Protein 2O5H (pdb70)

Structure (mmCIF, N/CA/C/O backbone):
data_2O5H
#
_entry.id   2O5H
#
_cell.length_a   47.822
_cell.length_b   67.153
_cell.length_c   93.777
_cell.angle_alpha   90.00
_cell.angle_beta   90.00
_cell.angle_gamma   90.00
#
_symmetry.space_group_name_H-M   'P 21 21 21'
#
loop_
_entity.id
_entity.type
_entity.pdbx_description
1 polymer 'Hypothetical protein'
2 water water
#
loop_
_atom_site.group_PDB
_atom_site.id
_atom_site.type_symbol
_atom_site.label_atom_id
_atom_site.label_alt_id
_atom_site.label_comp_id
_atom_site.label_asym_id
_atom_site.label_entity_id
_atom_site.label_seq_id
_atom_site.pdbx_PDB_ins_code
_atom_site.Cartn_x
_atom_site.Cartn_y
_atom_site.Cartn_z
_atom_site.occupancy
_atom_site.B_iso_or_equiv
_atom_site.auth_seq_id
_atom_site.auth_comp_id
_atom_site.auth_asym_id
_atom_site.auth_atom_id
_atom_site.pdbx_PDB_model_num
ATOM 1 N N . SER A 1 1 ? 36.238 21.383 25.557 1.00 61.95 -2 SER A N 1
ATOM 2 C CA . SER A 1 1 ? 36.779 20.007 25.852 1.00 61.90 -2 SER A CA 1
ATOM 3 C C . SER A 1 1 ? 36.225 19.436 27.175 1.00 61.19 -2 SER A C 1
ATOM 4 O O . SER A 1 1 ? 36.937 18.733 27.914 1.00 61.48 -2 SER A O 1
ATOM 7 N N . ASN A 1 2 ? 34.964 19.765 27.477 1.00 59.60 -1 ASN A N 1
ATOM 8 C CA . ASN A 1 2 ? 34.273 19.067 28.542 1.00 57.82 -1 ASN A CA 1
ATOM 9 C C . ASN A 1 2 ? 33.879 17.691 27.987 1.00 55.73 -1 ASN A C 1
ATOM 10 O O . ASN A 1 2 ? 32.964 17.578 27.155 1.00 54.86 -1 ASN A O 1
ATOM 15 N N . ALA A 1 3 ? 34.626 16.667 28.412 1.00 53.34 0 ALA A N 1
ATOM 16 C CA . ALA A 1 3 ? 34.353 15.285 28.039 1.00 50.95 0 ALA A CA 1
ATOM 17 C C . ALA A 1 3 ? 32.972 14.889 28.557 1.00 49.69 0 ALA A C 1
ATOM 18 O O . ALA A 1 3 ? 32.254 14.123 27.920 1.00 48.79 0 ALA A O 1
ATOM 28 N N . ARG A 1 5 ? 30.324 16.892 28.842 1.00 45.04 2 ARG A N 1
ATOM 29 C CA . ARG A 1 5 ? 29.281 17.489 28.004 1.00 44.34 2 ARG A CA 1
ATOM 30 C C . ARG A 1 5 ? 29.124 16.624 26.768 1.00 43.07 2 ARG A C 1
ATOM 31 O O . ARG A 1 5 ? 27.993 16.351 26.318 1.00 42.25 2 ARG A O 1
ATOM 39 N N . LYS A 1 6 ? 30.269 16.178 26.252 1.00 41.34 3 LYS A N 1
ATOM 40 C CA . LYS A 1 6 ? 30.320 15.331 25.077 1.00 41.72 3 LYS A CA 1
ATOM 41 C C . LYS A 1 6 ? 29.603 13.988 25.330 1.00 39.68 3 LYS A C 1
ATOM 42 O O . LYS A 1 6 ? 28.806 13.562 24.518 1.00 40.11 3 LYS A O 1
ATOM 48 N N . LEU A 1 7 ? 29.867 13.368 26.474 1.00 38.66 4 LEU A N 1
ATOM 49 C CA . LEU A 1 7 ? 29.168 12.150 26.915 1.00 36.39 4 LEU A CA 1
ATOM 50 C C . LEU A 1 7 ? 27.660 12.367 26.884 1.00 36.41 4 LEU A C 1
ATOM 51 O O . LEU A 1 7 ? 26.928 11.597 26.284 1.00 34.90 4 LEU A O 1
ATOM 56 N N . ASN A 1 8 ? 27.209 13.454 27.501 1.00 37.08 5 ASN A N 1
ATOM 57 C CA . ASN A 1 8 ? 25.778 13.693 27.646 1.00 38.83 5 ASN A CA 1
ATOM 58 C C . ASN A 1 8 ? 25.037 14.017 26.359 1.00 38.45 5 ASN A C 1
ATOM 59 O O . ASN A 1 8 ? 23.826 13.835 26.293 1.00 39.30 5 ASN A O 1
ATOM 64 N N . ASN A 1 9 ? 25.771 14.479 25.354 1.00 37.87 6 ASN A N 1
ATOM 65 C CA . ASN A 1 9 ? 25.204 14.949 24.086 1.00 39.12 6 ASN A CA 1
ATOM 66 C C . ASN A 1 9 ? 25.499 14.029 22.885 1.00 38.81 6 ASN A C 1
ATOM 67 O O . ASN A 1 9 ? 25.140 14.333 21.752 1.00 38.36 6 ASN A O 1
ATOM 72 N N . HIS A 1 10 ? 26.152 12.911 23.160 1.00 37.38 7 HIS A N 1
ATOM 73 C CA . HIS A 1 10 ? 26.496 11.881 22.165 1.00 37.08 7 HIS A CA 1
ATOM 74 C C . HIS A 1 10 ? 25.306 11.485 21.275 1.00 37.25 7 HIS A C 1
ATOM 75 O O . HIS A 1 10 ? 25.451 11.355 20.051 1.00 36.87 7 HIS A O 1
ATOM 82 N N . ASP A 1 11 ? 24.147 11.281 21.901 1.00 36.71 8 ASP A N 1
ATOM 83 C CA . ASP A 1 11 ? 22.946 10.831 21.209 1.00 37.82 8 ASP A CA 1
ATOM 84 C C . ASP A 1 11 ? 22.410 11.900 20.244 1.00 37.35 8 ASP A C 1
ATOM 85 O O . ASP A 1 11 ? 22.047 11.598 19.113 1.00 37.19 8 ASP A O 1
ATOM 90 N N . VAL A 1 12 ? 22.383 13.149 20.685 1.00 36.58 9 VAL A N 1
ATOM 91 C CA . VAL A 1 12 ? 21.912 14.258 19.832 1.00 37.60 9 VAL A CA 1
ATOM 92 C C . VAL A 1 12 ? 22.866 14.417 18.664 1.00 37.95 9 VAL A C 1
ATOM 93 O O . VAL A 1 12 ? 22.453 14.625 17.518 1.00 38.40 9 VAL A O 1
ATOM 97 N N . HIS A 1 13 ? 24.153 14.293 18.969 1.00 38.88 10 HIS A N 1
ATOM 98 C CA . HIS A 1 13 ? 25.210 14.384 18.003 1.00 40.56 10 HIS A CA 1
ATOM 99 C C . HIS A 1 13 ? 25.014 13.348 16.901 1.00 40.40 10 HIS A C 1
ATOM 100 O O . HIS A 1 13 ? 25.123 13.663 15.725 1.00 40.75 10 HIS A O 1
ATOM 107 N N . LYS A 1 14 ? 24.734 12.102 17.289 1.00 40.26 11 LYS A N 1
ATOM 108 C CA . LYS A 1 14 ? 24.431 11.033 16.336 1.00 39.30 11 LYS A CA 1
ATOM 109 C C . LYS A 1 14 ? 23.171 11.273 15.509 1.00 39.95 11 LYS A C 1
ATOM 110 O O . LYS A 1 14 ? 23.166 11.049 14.285 1.00 40.37 11 LYS A O 1
ATOM 116 N N . ARG A 1 15 ? 22.098 11.724 16.156 1.00 38.75 12 ARG A N 1
ATOM 117 C CA . ARG A 1 15 ? 20.855 11.997 15.447 1.00 38.78 12 ARG A CA 1
ATOM 118 C C . ARG A 1 15 ? 21.003 13.163 14.471 1.00 37.25 12 ARG A C 1
ATOM 119 O O . ARG A 1 15 ? 20.416 13.126 13.408 1.00 36.84 12 ARG A O 1
ATOM 127 N N . TYR A 1 16 ? 21.800 14.171 14.816 1.00 36.99 13 TYR A N 1
ATOM 128 C CA . TYR A 1 16 ? 21.959 15.337 13.923 1.00 37.24 13 TYR A CA 1
ATOM 129 C C . TYR A 1 16 ? 22.725 14.977 12.637 1.00 38.89 13 TYR A C 1
ATOM 130 O O . TYR A 1 16 ? 22.487 15.542 11.555 1.00 38.71 13 TYR A O 1
ATOM 139 N N . GLN A 1 17 ? 23.589 13.964 12.733 1.00 40.56 14 GLN A N 1
ATOM 140 C CA . GLN A 1 17 ? 24.403 13.503 11.607 1.00 41.35 14 GLN A CA 1
ATOM 141 C C . GLN A 1 17 ? 23.644 13.260 10.315 1.00 41.01 14 GLN A C 1
ATOM 142 O O . GLN A 1 17 ? 24.172 13.518 9.238 1.00 41.86 14 GLN A O 1
ATOM 148 N N A ASP A 1 18 ? 22.401 12.789 10.410 0.50 40.83 15 ASP A N 1
ATOM 149 N N B ASP A 1 18 ? 22.438 12.714 10.462 0.50 40.96 15 ASP A N 1
ATOM 150 C CA A ASP A 1 18 ? 21.592 12.454 9.227 0.50 40.17 15 ASP A CA 1
ATOM 151 C CA B ASP A 1 18 ? 21.454 12.483 9.406 0.50 40.44 15 ASP A CA 1
ATOM 152 C C A ASP A 1 18 ? 20.982 13.664 8.473 0.50 39.56 15 ASP A C 1
ATOM 153 C C B ASP A 1 18 ? 21.286 13.677 8.444 0.50 39.87 15 ASP A C 1
ATOM 154 O O A ASP A 1 18 ? 20.339 13.490 7.426 0.50 38.88 15 ASP A O 1
ATOM 155 O O B ASP A 1 18 ? 21.300 13.505 7.222 0.50 40.07 15 ASP A O 1
ATOM 164 N N . ARG A 1 19 ? 21.139 14.872 9.005 1.00 38.99 16 ARG A N 1
ATOM 165 C CA . ARG A 1 19 ? 20.751 16.093 8.244 1.00 38.08 16 ARG A CA 1
ATOM 166 C C . ARG A 1 19 ? 21.920 17.053 8.046 1.00 38.07 16 ARG A C 1
ATOM 167 O O . ARG A 1 19 ? 21.748 18.134 7.466 1.00 38.05 16 ARG A O 1
ATOM 175 N N . LEU A 1 20 ? 23.107 16.684 8.536 1.00 37.35 17 LEU A N 1
ATOM 176 C CA . LEU A 1 20 ? 24.262 17.588 8.504 1.00 36.98 17 LEU A CA 1
ATOM 177 C C . LEU A 1 20 ? 24.578 18.090 7.085 1.00 36.41 17 LEU A C 1
ATOM 178 O O . LEU A 1 20 ? 24.778 19.283 6.884 1.00 34.84 17 LEU A O 1
ATOM 183 N N . GLU A 1 21 ? 24.613 17.177 6.115 1.00 35.89 18 GLU A N 1
ATOM 184 C CA . GLU A 1 21 ? 25.065 17.512 4.753 1.00 35.92 18 GLU A CA 1
ATOM 185 C C . GLU A 1 21 ? 24.104 18.460 4.078 1.00 36.11 18 GLU A C 1
ATO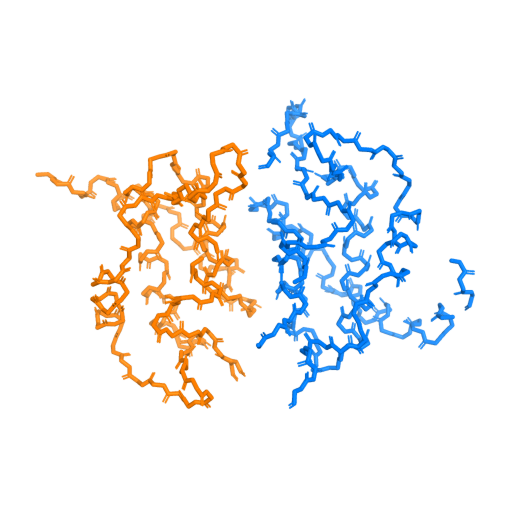M 186 O O . GLU A 1 21 ? 24.510 19.429 3.432 1.00 34.91 18 GLU A O 1
ATOM 192 N N . GLU A 1 22 ? 22.821 18.171 4.251 1.00 36.39 19 GLU A N 1
ATOM 193 C CA . GLU A 1 22 ? 21.764 19.014 3.735 1.00 37.06 19 GLU A CA 1
ATOM 194 C C . GLU A 1 22 ? 21.880 20.429 4.329 1.00 35.91 19 GLU A C 1
ATOM 195 O O . GLU A 1 22 ? 21.718 21.447 3.615 1.00 36.06 19 GLU A O 1
ATOM 201 N N . ASP A 1 23 ? 22.127 20.517 5.637 1.00 34.07 20 ASP A N 1
ATOM 202 C CA . ASP A 1 23 ? 22.244 21.814 6.290 1.00 34.02 20 ASP A CA 1
ATOM 203 C C . ASP A 1 23 ? 23.516 22.547 5.839 1.00 33.03 20 ASP A C 1
ATOM 204 O O . ASP A 1 23 ? 23.505 23.745 5.650 1.00 32.58 20 ASP A O 1
ATOM 209 N N . VAL A 1 24 ? 24.617 21.805 5.694 1.00 32.87 21 VAL A N 1
ATOM 210 C CA . VAL A 1 24 ? 25.843 22.320 5.091 1.00 32.32 21 VAL A CA 1
ATOM 211 C C . VAL A 1 24 ? 25.599 22.866 3.665 1.00 32.89 21 VAL A C 1
ATOM 212 O O . VAL A 1 24 ? 25.930 24.021 3.374 1.00 31.84 21 VAL A O 1
ATOM 216 N N A GLU A 1 25 ? 24.995 22.033 2.815 0.50 31.92 22 GLU A N 1
ATOM 217 N N B GLU A 1 25 ? 24.996 22.080 2.781 0.50 32.23 22 GLU A N 1
ATOM 218 C CA A GLU A 1 25 ? 24.629 22.421 1.455 0.50 31.94 22 GLU A CA 1
ATOM 219 C CA B GLU A 1 25 ? 24.814 22.613 1.435 0.50 32.58 22 GLU A CA 1
ATOM 220 C C A GLU A 1 25 ? 23.858 23.754 1.451 0.50 32.45 22 GLU A C 1
ATOM 221 C C B GLU A 1 25 ? 23.807 23.794 1.373 0.50 32.83 22 GLU A C 1
ATOM 222 O O A GLU A 1 25 ? 24.260 24.721 0.787 0.50 32.04 22 GLU A O 1
ATOM 223 O O B GLU A 1 25 ? 23.996 24.712 0.567 0.50 32.73 22 GLU A O 1
ATOM 234 N N . PHE A 1 26 ? 22.802 23.817 2.263 1.00 32.69 23 PHE A N 1
ATOM 235 C CA . PHE A 1 26 ? 21.908 24.983 2.337 1.00 32.67 23 PHE A CA 1
ATOM 236 C C . PHE A 1 26 ? 22.670 26.262 2.742 1.00 33.19 23 PHE A C 1
ATOM 237 O O . PHE A 1 26 ? 22.599 27.250 2.048 1.00 33.15 23 PHE A O 1
ATOM 245 N N . THR A 1 27 ? 23.435 26.206 3.831 1.00 33.03 24 THR A N 1
ATOM 246 C CA . THR A 1 27 ? 24.125 27.403 4.364 1.00 33.45 24 THR A CA 1
ATOM 247 C C . THR A 1 27 ? 25.300 27.862 3.443 1.00 33.20 24 THR A C 1
ATOM 248 O O . THR A 1 27 ? 25.548 29.063 3.294 1.00 33.25 24 THR A O 1
ATOM 252 N N . ILE A 1 28 ? 26.000 26.914 2.816 1.00 32.60 25 ILE A N 1
ATOM 253 C CA . ILE A 1 28 ? 27.038 27.251 1.808 1.00 32.73 25 ILE A CA 1
ATOM 254 C C . ILE A 1 28 ? 26.384 27.962 0.621 1.00 32.77 25 ILE A C 1
ATOM 255 O O . ILE A 1 28 ? 26.866 29.008 0.131 1.00 32.55 25 ILE A O 1
ATOM 260 N N . ASN A 1 29 ? 25.264 27.419 0.158 1.00 32.91 26 ASN A N 1
ATOM 261 C CA . ASN A 1 29 ? 24.614 28.001 -1.020 1.00 32.63 26 ASN A CA 1
ATOM 262 C C . ASN A 1 29 ? 24.252 29.473 -0.883 1.00 32.86 26 ASN A C 1
ATOM 263 O O . ASN A 1 29 ? 24.423 30.233 -1.816 1.00 32.43 26 ASN A O 1
ATOM 268 N N . TYR A 1 30 ? 23.772 29.871 0.284 1.00 32.85 27 TYR A N 1
ATOM 269 C CA . TYR A 1 30 ? 23.274 31.228 0.469 1.00 33.10 27 TYR A CA 1
ATOM 270 C C . TYR A 1 30 ? 24.181 32.115 1.299 1.00 33.19 27 TYR A C 1
ATOM 271 O O . TYR A 1 30 ? 23.851 33.277 1.551 1.00 31.62 27 TYR A O 1
ATOM 280 N N . GLU A 1 31 ? 25.301 31.547 1.759 1.00 32.90 28 GLU A N 1
ATOM 281 C CA . GLU A 1 31 ? 26.314 32.272 2.548 1.00 32.87 28 GLU A CA 1
ATOM 282 C C . GLU A 1 31 ? 25.646 33.034 3.691 1.00 32.72 28 GLU A C 1
ATOM 283 O O . GLU A 1 31 ? 25.792 34.248 3.847 1.00 32.83 28 GLU A O 1
ATOM 289 N N . LEU A 1 32 ? 24.938 32.255 4.506 1.00 32.84 29 LEU A N 1
ATOM 290 C CA . LEU A 1 32 ? 24.077 32.750 5.585 1.00 34.25 29 LEU A CA 1
ATOM 291 C C . LEU A 1 32 ? 24.885 33.182 6.827 1.00 34.59 29 LEU A C 1
ATOM 292 O O . LEU A 1 32 ? 25.857 32.522 7.174 1.00 34.77 29 LEU A O 1
ATOM 297 N N . PRO A 1 33 ? 24.488 34.311 7.481 1.00 34.44 30 PRO A N 1
ATOM 298 C CA . PRO A 1 33 ? 25.091 34.769 8.769 1.00 34.14 30 PRO A CA 1
ATOM 299 C C . PRO A 1 33 ? 24.820 33.761 9.867 1.00 33.83 30 PRO A C 1
ATOM 300 O O . PRO A 1 33 ? 23.972 32.892 9.689 1.00 34.14 30 PRO A O 1
ATOM 304 N N . LEU A 1 34 ? 25.578 33.814 10.969 1.00 33.39 31 LEU A N 1
ATOM 305 C CA . LEU A 1 34 ? 25.390 32.823 12.025 1.00 31.87 31 LEU A CA 1
ATOM 306 C C . LEU A 1 34 ? 23.995 32.795 12.556 1.00 32.11 31 LEU A C 1
ATOM 307 O O . LEU A 1 34 ? 23.514 31.729 12.915 1.00 32.37 31 LEU A O 1
ATOM 312 N N A SER A 1 35 ? 23.332 33.952 12.612 0.50 31.98 32 SER A N 1
ATOM 313 N N B SER A 1 35 ? 23.326 33.947 12.631 0.50 31.99 32 SER A N 1
ATOM 314 C CA A SER A 1 35 ? 21.939 33.995 13.083 0.50 32.02 32 SER A CA 1
ATOM 315 C CA B SER A 1 35 ? 21.942 33.916 13.119 0.50 31.98 32 SER A CA 1
ATOM 316 C C A SER A 1 35 ? 21.001 33.123 12.245 0.50 32.30 32 SER A C 1
ATOM 317 C C B SER A 1 35 ? 21.073 32.984 12.279 0.50 32.44 32 SER A C 1
ATOM 318 O O A SER A 1 35 ? 19.967 32.650 12.741 0.50 32.78 32 SER A O 1
ATOM 319 O O B SER A 1 35 ? 20.171 32.314 12.810 0.50 33.18 32 SER A O 1
ATOM 324 N N . CYS A 1 36 ? 21.362 32.921 10.985 1.00 32.42 33 CYS A N 1
ATOM 325 C CA . CYS A 1 36 ? 20.573 32.057 10.083 1.00 32.68 33 CYS A CA 1
ATOM 326 C C . CYS A 1 36 ? 21.029 30.607 10.136 1.00 32.04 33 CYS A C 1
ATOM 327 O O . CYS A 1 36 ? 20.266 29.715 9.749 1.00 32.58 33 CYS A O 1
ATOM 330 N N . LEU A 1 37 ? 22.241 30.355 10.614 1.00 32.57 34 LEU A N 1
ATOM 331 C CA . LEU A 1 37 ? 22.617 28.987 10.922 1.00 33.24 34 LEU A CA 1
ATOM 332 C C . LEU A 1 37 ? 21.756 28.447 12.047 1.00 32.60 34 LEU A C 1
ATOM 333 O O . LEU A 1 37 ? 21.450 27.249 12.059 1.00 32.96 34 LEU A O 1
ATOM 338 N N . TRP A 1 38 ? 21.499 29.293 13.048 1.00 31.54 35 TRP A N 1
ATOM 339 C CA . TRP A 1 38 ? 20.580 28.956 14.142 1.00 31.99 35 TRP A CA 1
ATOM 340 C C . TRP A 1 38 ? 19.182 28.663 13.583 1.00 32.05 35 TRP A C 1
ATOM 341 O O . TRP A 1 38 ? 18.582 27.636 13.895 1.00 30.89 35 TRP A O 1
ATOM 352 N N . SER A 1 39 ? 18.660 29.555 12.730 1.00 32.50 36 SER A N 1
ATOM 353 C CA . SER A 1 39 ? 17.356 29.323 12.092 1.00 32.96 36 SER A CA 1
ATOM 354 C C . SER A 1 39 ? 17.306 27.990 11.286 1.00 33.35 36 SER A C 1
ATOM 355 O O . SER A 1 39 ? 16.295 27.289 11.297 1.00 33.03 36 SER A O 1
ATOM 358 N N . THR A 1 40 ? 18.407 27.653 10.621 1.00 32.72 37 THR A N 1
ATOM 359 C CA . THR A 1 40 ? 18.542 26.409 9.861 1.00 33.73 37 THR A CA 1
ATOM 360 C C . THR A 1 40 ? 18.334 25.146 10.713 1.00 33.23 37 THR A C 1
ATOM 361 O O . THR A 1 40 ? 17.736 24.147 10.247 1.00 33.59 37 THR A O 1
ATOM 365 N N . ILE A 1 41 ? 18.801 25.191 11.970 1.00 32.68 38 ILE A N 1
ATOM 366 C CA . ILE A 1 41 ? 18.692 24.010 12.848 1.00 32.39 38 ILE A CA 1
ATOM 367 C C . ILE A 1 41 ? 17.415 24.047 13.717 1.00 33.16 38 ILE A C 1
ATOM 368 O O . ILE A 1 41 ? 17.083 23.068 14.392 1.00 33.21 38 ILE A O 1
ATOM 373 N N . LYS A 1 42 ? 16.680 25.151 13.660 1.00 33.25 39 LYS A N 1
ATOM 374 C CA . LYS A 1 42 ? 15.516 25.310 14.552 1.00 37.04 39 LYS A CA 1
ATOM 375 C C . LYS A 1 42 ? 14.510 24.159 14.493 1.00 36.68 39 LYS A C 1
ATOM 376 O O . LYS A 1 42 ? 13.950 23.759 15.502 1.00 36.44 39 LYS A O 1
ATOM 382 N N . ASP A 1 43 ? 14.283 23.646 13.287 1.00 36.84 40 ASP A N 1
ATOM 383 C CA . ASP A 1 43 ? 13.270 22.617 13.082 1.00 36.78 40 ASP A CA 1
ATOM 384 C C . ASP A 1 43 ? 13.729 21.263 13.596 1.00 37.44 40 ASP A C 1
ATOM 385 O O . ASP A 1 43 ? 12.915 20.343 13.669 1.00 37.66 40 ASP A O 1
ATOM 390 N N . PHE A 1 44 ? 15.012 21.140 13.971 1.00 36.26 41 PHE A N 1
ATOM 391 C CA . PHE A 1 44 ? 15.571 19.851 14.424 1.00 36.07 41 PHE A CA 1
ATOM 392 C C . PHE A 1 44 ? 14.997 19.419 15.770 1.00 36.23 41 PHE A C 1
ATOM 393 O O . PHE A 1 44 ? 14.790 18.236 15.985 1.00 35.10 41 PHE A O 1
ATOM 401 N N . SER A 1 45 ? 14.709 20.388 16.646 1.00 35.14 42 SER A N 1
ATOM 402 C CA . SER A 1 45 ? 14.236 20.071 17.981 1.00 35.59 42 SER A CA 1
ATOM 403 C C . SER A 1 45 ? 13.515 21.230 18.597 1.00 35.55 42 SER A C 1
ATOM 404 O O . SER A 1 45 ? 13.792 22.401 18.255 1.00 35.56 42 SER A O 1
ATOM 407 N N . SER A 1 46 ? 12.581 20.948 19.507 1.00 36.36 43 SER A N 1
ATOM 408 C CA . SER A 1 46 ? 11.933 22.046 20.270 1.00 38.15 43 SER A CA 1
ATOM 409 C C . SER A 1 46 ? 12.781 22.390 21.509 1.00 37.66 43 SER A C 1
ATOM 410 O O . SER A 1 46 ? 12.595 23.449 22.132 1.00 37.36 43 SER A O 1
ATOM 413 N N . ASP A 1 47 ? 13.760 21.536 21.795 1.00 35.66 44 ASP A N 1
ATOM 414 C CA . ASP A 1 47 ? 14.608 21.687 22.984 1.00 34.57 44 ASP A CA 1
ATOM 415 C C . ASP A 1 47 ? 15.811 22.601 22.757 1.00 33.93 44 ASP A C 1
ATOM 416 O O . ASP A 1 47 ? 16.567 22.426 21.777 1.00 33.59 44 ASP A O 1
ATOM 421 N N . PHE A 1 48 ? 16.008 23.564 23.664 1.00 33.28 45 PHE A N 1
ATOM 422 C CA . PHE A 1 48 ? 17.113 24.516 23.562 1.00 32.31 45 PHE A CA 1
ATOM 423 C C . PHE A 1 48 ? 18.520 23.885 23.556 1.00 32.43 45 PHE A C 1
ATOM 424 O O . PHE A 1 48 ? 19.320 24.218 22.689 1.00 31.22 45 PHE A O 1
ATOM 432 N N . GLU A 1 49 ? 18.821 22.994 24.517 1.00 31.61 46 GLU A N 1
ATOM 433 C CA . GLU A 1 49 ? 20.102 22.287 24.523 1.00 31.82 46 GLU A CA 1
ATOM 434 C C . GLU A 1 49 ? 20.322 21.516 23.225 1.00 31.34 46 GLU A C 1
ATOM 435 O O . GLU A 1 49 ? 21.419 21.567 22.685 1.00 29.07 46 GLU A O 1
ATOM 441 N N . GLU A 1 50 ? 19.314 20.745 22.780 1.00 31.37 47 GLU A N 1
ATOM 442 C CA . GLU A 1 50 ? 19.488 19.974 21.553 1.00 31.87 47 GLU A CA 1
ATOM 443 C C . GLU A 1 50 ? 19.749 20.860 20.327 1.00 33.07 47 GLU A C 1
ATOM 444 O O . GLU A 1 50 ? 20.582 20.515 19.492 1.00 34.18 47 GLU A O 1
ATOM 450 N N . LYS A 1 51 ? 19.040 21.984 20.222 1.00 31.32 48 LYS A N 1
ATOM 451 C CA . LYS A 1 51 ? 19.268 22.936 19.132 1.00 33.30 48 LYS A CA 1
ATOM 452 C C . LYS A 1 51 ? 20.683 23.511 19.199 1.00 32.36 48 LYS A C 1
ATOM 453 O O . LYS A 1 51 ? 21.374 23.580 18.185 1.00 33.27 48 LYS A O 1
ATOM 459 N N . THR A 1 52 ? 21.101 23.898 20.396 1.00 33.03 49 THR A N 1
ATOM 460 C CA . THR A 1 52 ? 22.465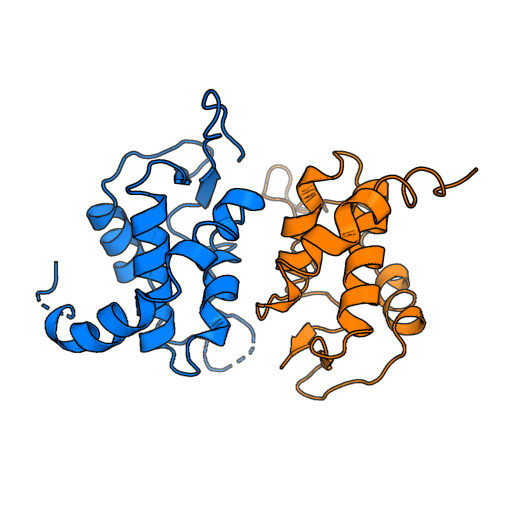 24.441 20.635 1.00 32.81 49 THR A CA 1
ATOM 461 C C . THR A 1 52 ? 23.535 23.403 20.197 1.00 33.04 49 THR A C 1
ATOM 462 O O . THR A 1 52 ? 24.517 23.738 19.561 1.00 33.16 49 THR A O 1
ATOM 466 N N . GLU A 1 53 ? 23.335 22.145 20.537 1.00 32.20 50 GLU A N 1
ATOM 467 C CA . GLU A 1 53 ? 24.270 21.082 20.091 1.00 32.93 50 GLU A CA 1
ATOM 468 C C . GLU A 1 53 ? 24.310 20.927 18.559 1.00 32.71 50 GLU A C 1
ATOM 469 O O . GLU A 1 53 ? 25.369 20.777 17.983 1.00 32.31 50 GLU A O 1
ATOM 475 N N . ALA A 1 54 ? 23.150 20.988 17.924 1.00 32.44 51 ALA A N 1
ATOM 476 C CA . ALA A 1 54 ? 23.028 20.966 16.466 1.00 32.47 51 ALA A CA 1
ATOM 477 C C . ALA A 1 54 ? 23.740 22.171 15.845 1.00 32.87 51 ALA A C 1
ATOM 478 O O . ALA A 1 54 ? 24.540 22.029 14.870 1.00 33.83 51 ALA A O 1
ATOM 480 N N . PHE A 1 55 ? 23.469 23.349 16.402 1.00 32.26 52 PHE A N 1
ATOM 481 C CA . PHE A 1 55 ? 24.154 24.519 15.932 1.00 32.80 52 PHE A CA 1
ATOM 482 C C . PHE A 1 55 ? 25.678 24.335 15.918 1.00 32.35 52 PHE A C 1
ATOM 483 O O . PHE A 1 55 ? 26.325 24.630 14.915 1.00 33.19 52 PHE A O 1
ATOM 491 N N . PHE A 1 56 ? 26.256 23.872 17.023 1.00 32.49 53 PHE A N 1
ATOM 492 C CA . PHE A 1 56 ? 27.708 23.736 17.111 1.00 32.58 53 PHE A CA 1
ATOM 493 C C . PHE A 1 56 ? 28.269 22.662 16.204 1.00 32.99 53 PHE A C 1
ATOM 494 O O . PHE A 1 56 ? 29.405 22.782 15.745 1.00 33.01 53 PHE A O 1
ATOM 502 N N . ILE A 1 57 ? 27.500 21.609 15.920 1.00 33.72 54 ILE A N 1
ATOM 503 C CA . ILE A 1 57 ? 28.001 20.587 14.982 1.00 33.72 54 ILE A CA 1
ATOM 504 C C . ILE A 1 57 ? 28.095 21.206 13.575 1.00 33.15 54 ILE A C 1
ATOM 505 O O . ILE A 1 57 ? 29.062 20.995 12.848 1.00 32.41 54 ILE A O 1
ATOM 510 N N . LEU A 1 58 ? 27.083 21.987 13.208 1.00 32.42 55 LEU A N 1
ATOM 511 C CA . LEU A 1 58 ? 27.024 22.556 11.875 1.00 31.68 55 LEU A CA 1
ATOM 512 C C . LEU A 1 58 ? 28.127 23.615 11.745 1.00 32.87 55 LEU A C 1
ATOM 513 O O . LEU A 1 58 ? 28.875 23.629 10.777 1.00 32.29 55 LEU A O 1
ATOM 518 N N . PHE A 1 59 ? 28.165 24.508 12.723 1.00 33.38 56 PHE A N 1
ATOM 519 C CA . PHE A 1 59 ? 29.178 25.560 12.866 1.00 35.00 56 PHE A CA 1
ATOM 520 C C . PHE A 1 59 ? 30.579 24.966 12.716 1.00 35.95 56 PHE A C 1
ATOM 521 O O . PHE A 1 59 ? 31.372 25.431 11.888 1.00 36.08 56 PHE A O 1
ATOM 529 N N . LYS A 1 60 ? 30.901 23.949 13.516 1.00 35.84 57 LYS A N 1
ATOM 530 C CA . LYS A 1 60 ? 32.222 23.347 13.447 1.00 36.20 57 LYS A CA 1
ATOM 531 C C . LYS A 1 60 ? 32.489 22.682 12.104 1.00 35.70 57 LYS A C 1
ATOM 532 O O . LYS A 1 60 ? 33.602 22.747 11.592 1.00 34.50 57 LYS A O 1
ATOM 538 N N . GLU A 1 61 ? 31.488 22.046 11.511 1.00 35.40 58 GLU A N 1
ATOM 539 C CA . GLU A 1 61 ? 31.766 21.386 10.216 1.00 35.13 58 GLU A CA 1
ATOM 540 C C . GLU A 1 61 ? 32.062 22.401 9.087 1.00 34.37 58 GLU A C 1
ATOM 541 O O . GLU A 1 61 ? 32.944 22.183 8.230 1.00 33.02 58 GLU A O 1
ATOM 547 N N . LEU A 1 62 ? 31.354 23.522 9.106 1.00 33.20 59 LEU A N 1
ATOM 548 C CA . LEU A 1 62 ? 31.609 24.560 8.135 1.00 33.08 59 LEU A CA 1
ATOM 549 C C . LEU A 1 62 ? 32.994 25.161 8.329 1.00 33.14 59 LEU A C 1
ATOM 550 O O . LEU A 1 62 ? 33.700 25.401 7.338 1.00 32.81 59 LEU A O 1
ATOM 555 N N . LEU A 1 63 ? 33.379 25.404 9.587 1.00 33.40 60 LEU A N 1
ATOM 556 C CA . LEU A 1 63 ? 34.729 25.913 9.893 1.00 34.21 60 LEU A CA 1
ATOM 557 C C . LEU A 1 63 ? 35.783 24.908 9.444 1.00 34.61 60 LEU A C 1
ATOM 558 O O . LEU A 1 63 ? 36.754 25.289 8.781 1.00 34.30 60 LEU A O 1
ATOM 563 N N A ARG A 1 64 ? 35.564 23.634 9.786 0.50 34.64 61 ARG A N 1
ATOM 564 N N B ARG A 1 64 ? 35.588 23.634 9.790 0.50 34.70 61 ARG A N 1
ATOM 565 C CA A ARG A 1 64 ? 36.509 22.549 9.498 0.50 34.70 61 ARG A CA 1
ATOM 566 C CA B ARG A 1 64 ? 36.567 22.583 9.488 0.50 34.79 61 ARG A CA 1
ATOM 567 C C A ARG A 1 64 ? 36.762 22.331 8.003 0.50 34.93 61 ARG A C 1
ATOM 568 C C B ARG A 1 64 ? 36.779 22.353 7.986 0.50 34.99 61 ARG A C 1
ATOM 569 O O A ARG A 1 64 ? 37.883 21.994 7.586 0.50 34.20 61 ARG A O 1
ATOM 570 O O B ARG A 1 64 ? 37.896 22.039 7.544 0.50 34.26 61 ARG A O 1
ATOM 585 N N . ARG A 1 65 ? 35.705 22.491 7.211 1.00 34.95 62 ARG A N 1
ATOM 586 C CA . ARG A 1 65 ? 35.776 22.321 5.783 1.00 35.65 62 ARG A CA 1
ATOM 587 C C . ARG A 1 65 ? 36.286 23.590 5.084 1.00 35.81 62 ARG A C 1
ATOM 588 O O . ARG A 1 65 ? 36.472 23.611 3.880 1.00 35.77 62 ARG A O 1
ATOM 596 N N . GLY A 1 66 ? 36.533 24.642 5.853 1.00 35.97 63 GLY A N 1
ATOM 597 C CA . GLY A 1 66 ? 37.065 25.891 5.307 1.00 36.80 63 GLY A CA 1
ATOM 598 C C . GLY A 1 66 ? 36.058 26.756 4.56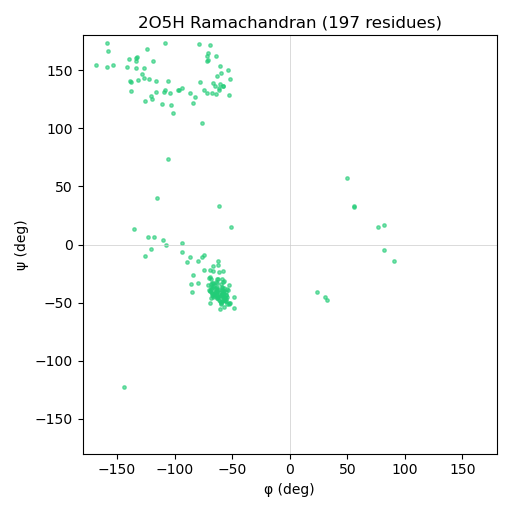2 1.00 36.17 63 GLY A C 1
ATOM 599 O O . GLY A 1 66 ? 36.457 27.671 3.843 1.00 36.32 63 GLY A O 1
ATOM 600 N N . HIS A 1 67 ? 34.755 26.492 4.712 1.00 36.42 64 HIS A N 1
ATOM 601 C CA . HIS A 1 67 ? 33.751 27.305 4.004 1.00 35.98 64 HIS A CA 1
ATOM 602 C C . HIS A 1 67 ? 33.523 28.604 4.735 1.00 35.52 64 HIS A C 1
ATOM 603 O O . HIS A 1 67 ? 33.232 29.654 4.139 1.00 34.08 64 HIS A O 1
ATOM 610 N N . LEU A 1 68 ? 33.639 28.507 6.051 1.00 34.56 65 LEU A N 1
ATOM 611 C CA . LEU A 1 68 ? 33.320 29.590 6.936 1.00 33.63 65 LEU A CA 1
ATOM 612 C C . LEU A 1 68 ? 34.581 30.020 7.673 1.00 33.76 65 LEU A C 1
ATOM 613 O O . LEU A 1 68 ? 35.391 29.189 8.074 1.00 33.71 65 LEU A O 1
ATOM 618 N N . LYS A 1 69 ? 34.730 31.330 7.843 1.00 34.42 66 LYS A N 1
ATOM 619 C CA . LYS A 1 69 ? 35.764 31.900 8.715 1.00 35.39 66 LYS A CA 1
ATOM 620 C C . LYS A 1 69 ? 35.076 32.966 9.562 1.00 34.83 66 LYS A C 1
ATOM 621 O O . LYS A 1 69 ? 33.999 33.405 9.222 1.00 35.96 66 LYS A O 1
ATOM 627 N N . LEU A 1 70 ? 35.669 33.353 10.687 1.00 35.46 67 LEU A N 1
ATOM 628 C CA . LEU A 1 70 ? 35.003 34.285 11.589 1.00 34.88 67 LEU A CA 1
ATOM 629 C C . LEU A 1 70 ? 35.836 35.530 11.820 1.00 35.60 67 LEU A C 1
ATOM 630 O O . LEU A 1 70 ? 37.044 35.461 12.009 1.00 34.34 67 LEU A O 1
ATOM 635 N N . GLN A 1 71 ? 35.155 36.653 11.901 1.00 34.39 68 GLN A N 1
ATOM 636 C CA . GLN A 1 71 ? 35.752 37.953 11.846 1.00 37.38 68 GLN A CA 1
ATOM 637 C C . GLN A 1 71 ? 35.260 38.771 13.046 1.00 38.04 68 GLN A C 1
ATOM 638 O O . GLN A 1 71 ? 34.118 38.615 13.487 1.00 37.74 68 GLN A O 1
ATOM 644 N N . ARG A 1 72 ? 36.104 39.647 13.562 1.00 38.97 69 ARG A N 1
ATOM 645 C CA . ARG A 1 72 ? 35.658 40.692 14.479 1.00 39.86 69 ARG A CA 1
ATOM 646 C C . ARG A 1 72 ? 36.363 42.005 14.137 1.00 40.70 69 ARG A C 1
ATOM 647 O O . ARG A 1 72 ? 37.543 41.997 13.805 1.00 40.27 69 ARG A O 1
ATOM 655 N N . ASP A 1 73 ? 35.631 43.117 14.208 1.00 40.57 70 ASP A N 1
ATOM 656 C CA . ASP A 1 73 ? 36.140 44.468 13.855 1.00 41.50 70 ASP A CA 1
ATOM 657 C C . ASP A 1 73 ? 36.713 44.546 12.428 1.00 40.83 70 ASP A C 1
ATOM 658 O O . ASP A 1 73 ? 37.649 45.290 12.157 1.00 41.08 70 ASP A O 1
ATOM 663 N N . GLY A 1 74 ? 36.145 43.765 11.519 1.00 40.26 71 GLY A N 1
ATOM 664 C CA . GLY A 1 74 ? 36.523 43.815 10.112 1.00 38.70 71 GLY A CA 1
ATOM 665 C C . GLY A 1 74 ? 37.772 43.020 9.780 1.00 37.75 71 GLY A C 1
ATOM 666 O O . GLY A 1 74 ? 38.368 43.230 8.719 1.00 37.24 71 GLY A O 1
ATOM 667 N N . GLN A 1 75 ? 38.167 42.118 10.675 1.00 36.41 72 GLN A N 1
ATOM 668 C CA . GLN A 1 75 ? 39.326 41.259 10.455 1.00 35.55 72 GLN A CA 1
ATOM 669 C C . GLN A 1 75 ? 39.091 39.830 10.895 1.00 33.79 72 GLN A C 1
ATOM 670 O O . GLN A 1 75 ? 38.625 39.582 11.994 1.00 33.99 72 GLN A O 1
ATOM 676 N N . ILE A 1 76 ? 39.438 38.883 10.039 1.00 33.01 73 ILE A N 1
ATOM 677 C CA . ILE A 1 76 ? 39.372 37.460 10.400 1.00 31.85 73 ILE A CA 1
ATOM 678 C C . ILE A 1 76 ? 40.384 37.119 11.534 1.00 32.08 73 ILE A C 1
ATOM 679 O O . ILE A 1 76 ? 41.542 37.587 11.526 1.00 32.21 73 ILE A O 1
ATOM 684 N N . ILE A 1 77 ? 39.918 36.329 12.509 1.00 32.02 74 ILE A N 1
ATOM 685 C CA . ILE A 1 77 ? 40.760 35.779 13.556 1.00 32.58 74 ILE A CA 1
ATOM 686 C C . ILE A 1 77 ? 40.901 34.286 13.271 1.00 31.94 74 ILE A C 1
ATOM 687 O O . ILE A 1 77 ? 39.910 33.609 13.006 1.00 31.72 74 ILE A O 1
ATOM 692 N N . GLY A 1 78 ? 42.115 33.763 13.319 1.00 31.86 75 GLY A N 1
ATOM 693 C CA . GLY A 1 78 ? 42.297 32.329 13.149 1.00 32.88 75 GLY A CA 1
ATOM 694 C C . GLY A 1 78 ? 42.088 31.563 14.448 1.00 33.77 75 GLY A C 1
ATOM 695 O O . GLY A 1 78 ? 42.770 31.832 15.440 1.00 35.09 75 GLY A O 1
ATOM 696 N N . HIS A 1 79 ? 41.149 30.620 14.448 1.00 33.75 76 HIS A N 1
ATOM 697 C CA . HIS A 1 79 ? 41.039 29.618 15.511 1.00 34.81 76 HIS A CA 1
ATOM 698 C C . HIS A 1 79 ? 40.704 28.291 14.872 1.00 35.02 76 HIS A C 1
ATOM 699 O O . HIS A 1 79 ? 40.197 28.251 13.743 1.00 35.89 76 HIS A O 1
ATOM 706 N N . THR A 1 80 ? 40.966 27.218 15.602 1.00 35.05 77 THR A N 1
ATOM 707 C CA . THR A 1 80 ? 40.460 25.915 15.215 1.00 35.72 77 THR A CA 1
ATOM 708 C C . THR A 1 80 ? 38.952 25.855 15.462 1.00 35.59 77 THR A C 1
ATOM 709 O O . THR A 1 80 ? 38.402 26.685 16.207 1.00 34.50 77 THR A O 1
ATOM 713 N N . PRO A 1 81 ? 38.269 24.883 14.825 1.00 35.59 78 PRO A N 1
ATOM 714 C CA . PRO A 1 81 ? 36.832 24.783 15.059 1.00 35.83 78 PRO A CA 1
ATOM 715 C C . PRO A 1 81 ? 36.509 24.560 16.523 1.00 35.50 78 PRO A C 1
ATOM 716 O O . PRO A 1 81 ? 35.534 25.112 17.023 1.00 33.92 78 PRO A O 1
ATOM 720 N N . GLU A 1 82 ? 37.324 23.749 17.194 1.00 36.00 79 GLU A N 1
ATOM 721 C CA . GLU A 1 82 ? 37.170 23.482 18.621 1.00 36.32 79 GLU A CA 1
ATOM 722 C C . GLU A 1 82 ? 37.356 24.750 19.474 1.00 35.55 79 GLU A C 1
ATOM 723 O O . GLU A 1 82 ? 36.581 25.008 20.383 1.00 34.89 79 GLU A O 1
ATOM 729 N N . GLU A 1 83 ? 38.397 25.521 19.173 1.00 34.93 80 GLU A N 1
ATOM 730 C CA . GLU A 1 83 ? 38.642 26.787 19.864 1.00 34.82 80 GLU A CA 1
ATOM 731 C C . GLU A 1 83 ? 37.475 27.749 19.722 1.00 33.55 80 GLU A C 1
ATOM 732 O O . GLU A 1 83 ? 37.089 28.410 20.694 1.00 33.20 80 GLU A O 1
ATOM 738 N N . TRP A 1 84 ? 36.912 27.833 18.517 1.00 33.86 81 TRP A N 1
ATOM 739 C CA . TRP A 1 84 ? 35.807 28.742 18.270 1.00 33.27 81 TRP A CA 1
ATOM 740 C C . TRP A 1 84 ? 34.549 28.247 18.996 1.00 34.04 81 TRP A C 1
ATOM 741 O O . TRP A 1 84 ? 33.798 29.029 19.551 1.00 33.21 81 TRP A O 1
ATOM 752 N N . GLU A 1 85 ? 34.330 26.941 19.005 1.00 34.46 82 GLU A N 1
ATOM 753 C CA . GLU A 1 85 ? 33.210 26.430 19.800 1.00 35.48 82 GLU A CA 1
ATOM 754 C C . GLU A 1 85 ? 33.324 26.893 21.263 1.00 34.91 82 GLU A C 1
ATOM 755 O O . GLU A 1 85 ? 32.332 27.331 21.841 1.00 34.80 82 GLU A O 1
ATOM 761 N N . GLN A 1 86 ? 34.519 26.831 21.854 1.00 34.62 83 GLN A N 1
ATOM 762 C CA . GLN A 1 86 ? 34.686 27.115 23.285 1.00 34.41 83 GLN A CA 1
ATOM 763 C C . GLN A 1 86 ? 34.435 28.587 23.563 1.00 34.24 83 GLN A C 1
ATOM 764 O O . GLN A 1 86 ? 33.824 28.949 24.583 1.00 33.25 83 GLN A O 1
ATOM 770 N N . ILE A 1 87 ? 34.899 29.422 22.638 1.00 31.60 84 ILE A N 1
ATOM 771 C CA . ILE A 1 87 ? 34.749 30.871 22.726 1.00 33.05 84 ILE A CA 1
ATOM 772 C C . ILE A 1 87 ? 33.245 31.219 22.756 1.00 33.47 84 ILE A C 1
ATOM 773 O O . ILE A 1 87 ? 32.776 31.955 23.642 1.00 33.58 84 ILE A O 1
ATOM 778 N N . P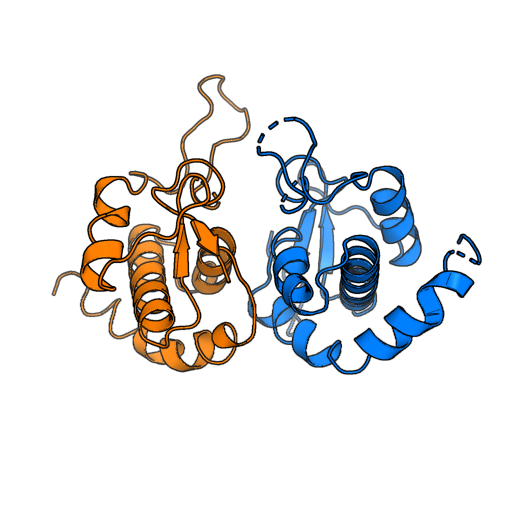HE A 1 88 ? 32.500 30.626 21.832 1.00 32.14 85 PHE A N 1
ATOM 779 C CA . PHE A 1 88 ? 31.048 30.811 21.781 1.00 33.89 85 PHE A CA 1
ATOM 780 C C . PHE A 1 88 ? 30.282 30.176 22.950 1.00 34.48 85 PHE A C 1
ATOM 781 O O . PHE A 1 88 ? 29.429 30.836 23.532 1.00 34.11 85 PHE A O 1
ATOM 789 N N . ARG A 1 89 ? 30.595 28.927 23.295 1.00 34.59 86 ARG A N 1
ATOM 790 C CA . ARG A 1 89 ? 29.981 28.282 24.475 1.00 36.63 86 ARG A CA 1
ATOM 791 C C . ARG A 1 89 ? 30.140 29.087 25.771 1.00 37.44 86 ARG A C 1
ATOM 792 O O . ARG A 1 89 ? 29.197 29.165 26.581 1.00 37.19 86 ARG A O 1
ATOM 800 N N . GLU A 1 90 ? 31.298 29.718 25.948 1.00 36.37 87 GLU A N 1
ATOM 801 C CA . GLU A 1 90 ? 31.562 30.439 27.172 1.00 38.51 87 GLU A CA 1
ATOM 802 C C . GLU A 1 90 ? 30.601 31.588 27.419 1.00 37.44 87 GLU A C 1
ATOM 803 O O . GLU A 1 90 ? 30.397 31.960 28.567 1.00 38.62 87 GLU A O 1
ATOM 809 N N . VAL A 1 91 ? 29.988 32.118 26.354 1.00 35.73 88 VAL A N 1
ATOM 810 C CA . VAL A 1 91 ? 29.141 33.309 26.441 1.00 34.61 88 VAL A CA 1
ATOM 811 C C . VAL A 1 91 ? 27.725 33.013 25.897 1.00 34.03 88 VAL A C 1
ATOM 812 O O . VAL A 1 91 ? 26.884 33.900 25.779 1.00 32.75 88 VAL A O 1
ATOM 816 N N . TRP A 1 92 ? 27.473 31.743 25.582 1.00 33.29 89 TRP A N 1
ATOM 817 C CA . TRP A 1 92 ? 26.206 31.339 24.988 1.00 32.64 89 TRP A CA 1
ATOM 818 C C . TRP A 1 92 ? 25.065 31.672 25.962 1.00 32.60 89 TRP A C 1
ATOM 819 O O . TRP A 1 92 ? 25.140 31.358 27.156 1.00 32.34 89 TRP A O 1
ATOM 830 N N . PRO A 1 93 ? 23.984 32.300 25.454 1.00 33.20 90 PRO A N 1
ATOM 831 C CA . PRO A 1 93 ? 22.833 32.584 26.331 1.00 32.84 90 PRO A CA 1
ATOM 832 C C . PRO A 1 93 ? 22.297 31.362 27.075 1.00 32.82 90 PRO A C 1
ATOM 833 O O . PRO A 1 93 ? 22.312 30.235 26.536 1.00 32.08 90 PRO A O 1
ATOM 837 N N . GLU A 1 94 ? 21.747 31.622 28.263 1.00 31.65 91 GLU A N 1
ATOM 838 C CA . GLU A 1 94 ? 21.151 30.598 29.093 1.00 33.94 91 GLU A CA 1
ATOM 839 C C . GLU A 1 94 ? 19.794 30.111 28.607 1.00 33.25 91 GLU A C 1
ATOM 840 O O . GLU A 1 94 ? 19.392 29.027 28.961 1.00 32.70 91 GLU A O 1
ATOM 846 N N . TYR A 1 95 ? 19.104 30.916 27.801 1.00 33.84 92 TYR A N 1
ATOM 847 C CA . TYR A 1 95 ? 17.731 30.612 27.359 1.00 34.23 92 TYR A CA 1
ATOM 848 C C . TYR A 1 95 ? 17.666 31.058 25.929 1.00 35.54 92 TYR A C 1
ATOM 849 O O . TYR A 1 95 ? 18.404 31.955 25.522 1.00 34.72 92 TYR A O 1
ATOM 858 N N . GLU A 1 96 ? 16.791 30.418 25.150 1.00 35.77 93 GLU A N 1
ATOM 859 C CA . GLU A 1 96 ? 16.653 30.738 23.731 1.00 36.41 93 GLU A CA 1
ATOM 860 C C . GLU A 1 96 ? 16.084 32.152 23.633 1.00 36.25 93 GLU A C 1
ATOM 861 O O . GLU A 1 96 ? 16.443 32.930 22.734 1.00 35.76 93 GLU A O 1
ATOM 867 N N . ILE A 1 97 ? 15.235 32.503 24.598 1.00 35.07 94 ILE A N 1
ATOM 868 C CA . ILE A 1 97 ? 14.655 33.838 24.658 1.00 37.61 94 ILE A CA 1
ATOM 869 C C . ILE A 1 97 ? 14.909 34.485 26.024 1.00 37.65 94 ILE A C 1
ATOM 870 O O . ILE A 1 97 ? 14.510 33.957 27.042 1.00 36.28 94 ILE A O 1
ATOM 875 N N . GLU A 1 98 ? 15.525 35.656 26.053 1.00 39.74 95 GLU A N 1
ATOM 876 C CA . GLU A 1 98 ? 15.821 36.290 27.338 1.00 41.07 95 GLU A CA 1
ATOM 877 C C . GLU A 1 98 ? 14.559 36.402 28.214 1.00 41.57 95 GLU A C 1
ATOM 878 O O . GLU A 1 98 ? 13.529 36.876 27.732 1.00 40.99 95 GLU A O 1
ATOM 884 N N . PRO A 1 99 ? 14.618 35.930 29.488 1.00 42.19 96 PRO A N 1
ATOM 885 C CA . PRO A 1 99 ? 13.435 36.017 30.374 1.00 43.24 96 PRO A CA 1
ATOM 886 C C . PRO A 1 99 ? 12.975 37.440 30.614 1.00 44.59 96 PRO A C 1
ATOM 887 O O . PRO A 1 99 ? 13.796 38.363 30.526 1.00 44.44 96 PRO A O 1
ATOM 891 N N . ASN A 1 100 ? 11.681 37.602 30.912 1.00 46.01 97 ASN A N 1
ATOM 892 C CA . ASN A 1 100 ? 11.103 38.920 31.294 1.00 47.99 97 ASN A CA 1
ATOM 893 C C . ASN A 1 100 ? 9.999 38.887 32.360 1.00 47.76 97 ASN A C 1
ATOM 894 O O . ASN A 1 100 ? 9.511 39.940 32.820 1.00 48.93 97 ASN A O 1
ATOM 899 N N . PRO A 1 107 ? 12.292 41.287 23.991 1.00 49.62 104 PRO A N 1
ATOM 900 C CA . PRO A 1 107 ? 12.029 40.029 23.299 1.00 48.70 104 PRO A CA 1
ATOM 901 C C . PRO A 1 107 ? 13.324 39.455 22.739 1.00 47.56 104 PRO A C 1
ATOM 902 O O . PRO A 1 107 ? 13.327 38.913 21.628 1.00 49.25 104 PRO A O 1
ATOM 906 N N . PHE A 1 108 ? 14.408 39.555 23.504 1.00 46.01 105 PHE A N 1
ATOM 907 C CA . PHE A 1 108 ? 15.736 39.237 22.998 1.00 42.53 105 PHE A CA 1
ATOM 908 C C . PHE A 1 108 ? 15.887 37.729 22.876 1.00 42.55 105 PHE A C 1
ATOM 909 O O . PHE A 1 108 ? 15.496 36.975 23.785 1.00 43.79 105 PHE A O 1
ATOM 917 N N . ASP A 1 109 ? 16.400 37.276 21.745 1.00 39.94 106 ASP A N 1
ATOM 918 C CA . ASP A 1 109 ? 16.531 35.865 21.502 1.00 37.90 106 ASP A CA 1
ATOM 919 C C . ASP A 1 109 ? 17.891 35.491 20.936 1.00 36.55 106 ASP A C 1
ATOM 920 O O . ASP A 1 109 ? 18.688 36.370 20.651 1.00 36.47 106 ASP A O 1
ATOM 925 N N A ILE A 1 110 ? 18.140 34.201 20.762 0.50 35.84 107 ILE A N 1
ATOM 926 N N B ILE A 1 110 ? 18.148 34.184 20.771 0.50 35.39 107 ILE A N 1
ATOM 927 C CA A ILE A 1 110 ? 19.445 33.733 20.299 0.50 34.94 107 ILE A CA 1
ATOM 928 C CA B ILE A 1 110 ? 19.446 33.674 20.260 0.50 34.62 107 ILE A CA 1
ATOM 929 C C A ILE A 1 110 ? 19.803 34.239 18.891 0.50 34.31 107 ILE A C 1
ATOM 930 C C B ILE A 1 110 ? 19.788 34.292 18.909 0.50 34.12 107 ILE A C 1
ATOM 931 O O A ILE A 1 110 ? 20.967 34.500 18.610 0.50 33.37 107 ILE A O 1
ATOM 932 O O B ILE A 1 110 ? 20.925 34.678 18.676 0.50 33.51 107 ILE A O 1
ATOM 941 N N . GLY A 1 111 ? 18.806 34.324 18.008 1.00 33.97 108 GLY A N 1
ATOM 942 C CA . GLY A 1 111 ? 18.991 34.960 16.696 1.00 34.56 108 GLY A CA 1
ATOM 943 C C . GLY A 1 111 ? 19.552 36.381 16.812 1.00 34.16 108 GLY A C 1
ATOM 944 O O . GLY A 1 111 ? 20.510 36.759 16.112 1.00 34.47 108 GLY A O 1
ATOM 953 N N . TRP A 1 113 ? 21.068 37.791 19.450 1.00 32.96 110 TRP A N 1
ATOM 954 C CA . TRP A 1 113 ? 22.417 37.680 20.043 1.00 32.84 110 TRP A CA 1
ATOM 955 C C . TRP A 1 113 ? 23.496 37.376 18.974 1.00 33.42 110 TRP A C 1
ATOM 956 O O . TRP A 1 113 ? 24.590 38.002 18.929 1.00 34.68 110 TRP A O 1
ATOM 967 N N . LEU A 1 114 ? 23.179 36.435 18.101 1.00 32.54 111 LEU A N 1
ATOM 968 C CA . LEU A 1 114 ? 24.067 36.065 16.993 1.00 33.67 111 LEU A CA 1
ATOM 969 C C . LEU A 1 114 ? 24.220 37.192 15.959 1.00 34.79 111 LEU A C 1
ATOM 970 O O . LEU A 1 114 ? 25.195 37.226 15.230 1.00 36.11 111 LEU A O 1
ATOM 975 N N . THR A 1 115 ? 23.291 38.141 15.966 1.00 34.92 112 THR A N 1
ATOM 976 C CA . THR A 1 115 ? 23.375 39.345 15.105 1.00 35.69 112 THR A CA 1
ATOM 977 C C . THR A 1 115 ? 24.194 40.462 15.699 1.00 36.23 112 THR A C 1
ATOM 978 O O . THR A 1 115 ? 24.919 41.131 14.969 1.00 36.45 112 THR A O 1
ATOM 982 N N . VAL A 1 116 ? 24.073 40.717 17.004 1.00 35.71 113 VAL A N 1
ATOM 983 C CA . VAL A 1 116 ? 24.659 41.933 17.527 1.00 36.49 113 VAL A CA 1
ATOM 984 C C . VAL A 1 116 ? 25.620 41.728 18.699 1.00 36.57 113 VAL A C 1
ATOM 985 O O . VAL A 1 116 ? 26.316 42.671 19.073 1.00 37.56 113 VAL A O 1
ATOM 989 N N . GLU A 1 117 ? 25.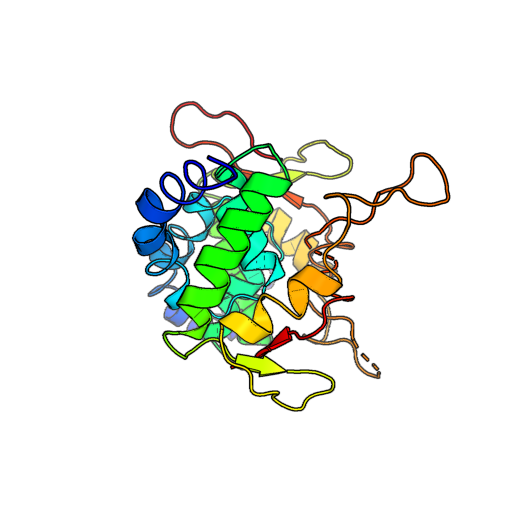706 40.531 19.270 1.00 35.33 114 GLU A N 1
ATOM 990 C CA . GLU A 1 117 ? 26.643 40.387 20.389 1.00 36.88 114 GLU A CA 1
ATOM 991 C C . GLU A 1 117 ? 27.497 39.127 20.317 1.00 36.58 114 GLU A C 1
ATOM 992 O O . GLU A 1 117 ? 28.127 38.789 21.284 1.00 37.14 114 GLU A O 1
ATOM 998 N N . ALA A 1 118 ? 27.523 38.454 19.172 1.00 36.82 115 ALA A N 1
ATOM 999 C CA . ALA A 1 118 ? 28.391 37.277 18.956 1.00 36.60 115 ALA A CA 1
ATOM 1000 C C . ALA A 1 118 ? 29.873 37.633 19.126 1.00 36.54 115 ALA A C 1
ATOM 1001 O O . ALA A 1 118 ? 30.268 38.792 18.863 1.00 35.47 115 ALA A O 1
ATOM 1003 N N . PRO A 1 119 ? 30.690 36.684 19.623 1.00 35.85 116 PRO A N 1
ATOM 1004 C CA . PRO A 1 119 ? 32.168 36.868 19.644 1.00 36.23 116 PRO A CA 1
ATOM 1005 C C . PRO A 1 119 ? 32.787 37.252 18.286 1.00 36.47 116 PRO A C 1
ATOM 1006 O O . PRO A 1 119 ? 33.761 38.057 18.221 1.00 35.57 116 PRO A O 1
ATOM 1010 N N . ALA A 1 120 ? 32.201 36.709 17.216 1.00 35.71 117 ALA A N 1
ATOM 1011 C CA . ALA A 1 120 ? 32.652 36.945 15.864 1.00 34.80 117 ALA A CA 1
ATOM 1012 C C . ALA A 1 120 ? 31.538 36.647 14.846 1.00 34.51 117 ALA A C 1
ATOM 1013 O O . ALA A 1 120 ? 30.447 36.127 15.212 1.00 33.85 117 ALA A O 1
ATOM 1015 N N . TYR A 1 121 ? 31.810 36.973 13.578 1.00 34.24 118 TYR A N 1
ATOM 1016 C CA . TYR A 1 121 ? 30.768 37.031 12.516 1.00 34.68 118 TYR A CA 1
ATOM 1017 C C . TYR A 1 121 ? 31.229 36.325 11.261 1.00 34.50 118 TYR A C 1
ATOM 1018 O O . TYR A 1 121 ? 32.430 36.223 10.972 1.00 33.09 118 TYR A O 1
ATOM 1027 N N . ALA A 1 122 ? 30.261 35.822 10.515 1.00 33.98 119 ALA A N 1
ATOM 1028 C CA . ALA A 1 122 ? 30.535 34.935 9.389 1.00 34.02 119 ALA A CA 1
ATOM 1029 C C . ALA A 1 122 ? 31.162 35.618 8.163 1.00 33.29 119 ALA A C 1
ATOM 1030 O O . ALA A 1 122 ? 30.676 36.653 7.665 1.00 33.56 119 ALA A O 1
ATOM 1032 N N . VAL A 1 123 ? 32.240 35.004 7.689 1.00 33.03 120 VAL A N 1
ATOM 1033 C CA . VAL A 1 123 ? 32.831 35.265 6.362 1.00 32.16 120 VAL A CA 1
ATOM 1034 C C . VAL A 1 123 ? 32.821 33.966 5.581 1.00 32.23 120 VAL A C 1
ATOM 1035 O O . VAL A 1 123 ? 33.300 32.941 6.065 1.00 33.83 120 VAL A O 1
ATOM 1039 N N . TRP A 1 124 ? 32.271 34.001 4.369 1.00 33.00 121 TRP A N 1
ATOM 1040 C CA . TRP A 1 124 ? 32.131 32.791 3.555 1.00 33.26 121 TRP A CA 1
ATOM 1041 C C . TRP A 1 124 ? 33.186 32.796 2.461 1.00 34.66 121 TRP A C 1
ATOM 1042 O O . TRP A 1 124 ? 33.348 33.796 1.758 1.00 34.10 121 TRP A O 1
ATOM 1053 N N . ILE A 1 125 ? 33.886 31.672 2.342 1.00 36.66 122 ILE A N 1
ATOM 1054 C CA . ILE A 1 125 ? 34.994 31.512 1.402 1.00 38.65 122 ILE A CA 1
ATOM 1055 C C . ILE A 1 125 ? 34.491 30.700 0.209 1.00 40.55 122 ILE A C 1
ATOM 1056 O O . ILE A 1 125 ? 34.018 29.575 0.365 1.00 41.17 122 ILE A O 1
ATOM 1061 N N . ASP A 1 126 ? 34.571 31.299 -0.976 1.00 42.98 123 ASP A N 1
ATOM 1062 C CA . ASP A 1 126 ? 34.044 30.702 -2.204 1.00 45.25 123 ASP A CA 1
ATOM 1063 C C . ASP A 1 126 ? 34.818 29.420 -2.514 1.00 46.05 123 ASP A C 1
ATOM 1064 O O . ASP A 1 126 ? 36.041 29.425 -2.488 1.00 45.68 123 ASP A O 1
ATOM 1069 N N . PRO A 1 127 ? 34.100 28.305 -2.766 1.00 47.28 124 PRO A N 1
ATOM 1070 C CA . PRO A 1 127 ? 34.779 27.028 -3.021 1.00 47.96 124 PRO A CA 1
ATOM 1071 C C . PRO A 1 127 ? 35.595 27.045 -4.321 1.00 48.47 124 PRO A C 1
ATOM 1072 O O . PRO A 1 127 ? 36.655 26.408 -4.384 1.00 49.23 124 PRO A O 1
ATOM 1076 N N A GLU A 1 128 ? 35.113 27.759 -5.342 0.50 48.81 125 GLU A N 1
ATOM 1077 N N B GLU A 1 128 ? 35.112 27.806 -5.304 0.50 48.46 125 GLU A N 1
ATOM 1078 C CA A GLU A 1 128 ? 35.777 27.799 -6.659 0.50 48.81 125 GLU A CA 1
ATOM 1079 C CA B GLU A 1 128 ? 35.658 27.839 -6.665 0.50 48.15 125 GLU A CA 1
ATOM 1080 C C A GLU A 1 128 ? 37.238 28.249 -6.580 0.50 48.49 125 GLU A C 1
ATOM 1081 C C B GLU A 1 128 ? 36.846 28.782 -6.876 0.50 47.85 125 GLU A C 1
ATOM 1082 O O A GLU A 1 128 ? 38.151 27.454 -6.801 0.50 48.51 125 GLU A O 1
ATOM 1083 O O B GLU A 1 128 ? 37.787 28.432 -7.588 0.50 47.53 125 GLU A O 1
ATOM 1094 N N A ASP A 1 129 ? 37.456 29.523 -6.265 0.50 47.85 126 ASP A N 1
ATOM 1095 N N B ASP A 1 129 ? 36.804 29.976 -6.285 0.50 47.27 126 ASP A N 1
ATOM 1096 C CA A ASP A 1 129 ? 38.810 30.079 -6.247 0.50 47.06 126 ASP A CA 1
ATOM 1097 C CA B ASP A 1 129 ? 37.900 30.943 -6.467 0.50 46.85 126 ASP A CA 1
ATOM 1098 C C A ASP A 1 129 ? 39.148 30.830 -4.955 0.50 46.45 126 ASP A C 1
ATOM 1099 C C B ASP A 1 129 ? 38.365 31.652 -5.183 0.50 46.24 126 ASP A C 1
ATOM 1100 O O A ASP A 1 129 ? 40.284 31.277 -4.778 0.50 46.42 126 ASP A O 1
ATOM 1101 O O B ASP A 1 129 ? 38.901 32.764 -5.230 0.50 46.08 126 ASP A O 1
ATOM 1110 N N . GLY A 1 130 ? 38.174 30.969 -4.054 1.00 45.96 127 GLY A N 1
ATOM 1111 C CA . GLY A 1 130 ? 38.478 31.465 -2.691 1.00 44.64 127 GLY A CA 1
ATOM 1112 C C . GLY A 1 130 ? 38.345 32.926 -2.270 1.00 43.32 127 GLY A C 1
ATOM 1113 O O . GLY A 1 130 ? 38.945 33.327 -1.269 1.00 43.23 127 GLY A O 1
ATOM 1114 N N . SER A 1 131 ? 37.571 33.722 -3.009 1.00 42.13 128 SER A N 1
ATOM 1115 C CA . SER A 1 131 ? 37.231 35.069 -2.549 1.00 40.67 128 SER A CA 1
ATOM 1116 C C . SER A 1 131 ? 36.233 34.993 -1.366 1.00 39.47 128 SER A C 1
ATOM 1117 O O . SER A 1 131 ? 35.524 34.000 -1.187 1.00 38.57 128 SER A O 1
ATOM 1120 N N . GLU A 1 132 ? 36.209 36.063 -0.580 1.00 38.02 129 GLU A N 1
ATOM 1121 C CA . GLU A 1 132 ? 35.432 36.142 0.634 1.00 37.18 129 GLU A CA 1
ATOM 1122 C C . GLU A 1 132 ? 34.186 37.024 0.533 1.00 36.08 129 GLU A C 1
ATOM 1123 O O . GLU A 1 132 ? 34.219 38.104 -0.062 1.00 35.17 129 GLU A O 1
ATOM 1129 N N . TYR A 1 133 ? 33.108 36.549 1.158 1.00 35.29 130 TYR A N 1
ATOM 1130 C CA . TYR A 1 133 ? 31.873 37.286 1.300 1.00 35.78 130 TYR A CA 1
ATOM 1131 C C . TYR A 1 133 ? 31.635 37.682 2.771 1.00 34.92 130 TYR A C 1
ATOM 1132 O O . TYR A 1 133 ? 31.512 36.831 3.651 1.00 33.26 130 TYR A O 1
ATOM 1141 N N . TRP A 1 134 ? 31.530 38.979 3.024 1.00 35.03 131 TRP A N 1
ATOM 1142 C CA . TRP A 1 134 ? 31.555 39.500 4.408 1.00 36.30 131 TRP A CA 1
ATOM 1143 C C . TRP A 1 134 ? 30.167 39.915 4.963 1.00 36.54 131 TRP A C 1
ATOM 1144 O O . TRP A 1 134 ? 29.258 40.176 4.163 1.00 39.28 131 TRP A O 1
ATOM 1155 N N . LEU B 1 7 ? 7.852 49.530 -18.838 1.00 46.26 4 LEU B N 1
ATOM 1156 C CA . LEU B 1 7 ? 8.751 48.353 -18.513 1.00 45.38 4 LEU B CA 1
ATOM 1157 C C . LEU B 1 7 ? 8.950 48.129 -17.023 1.00 44.91 4 LEU B C 1
ATOM 1158 O O . LEU B 1 7 ? 9.160 46.985 -16.579 1.00 43.65 4 LEU B O 1
ATOM 1163 N N A ASN B 1 8 ? 8.937 49.236 -16.276 0.50 44.64 5 ASN B N 1
ATOM 1164 N N B ASN B 1 8 ? 8.856 49.221 -16.257 0.50 44.36 5 ASN B N 1
ATOM 1165 C CA A ASN B 1 8 ? 8.968 49.244 -14.809 0.50 43.93 5 ASN B CA 1
ATOM 1166 C CA B ASN B 1 8 ? 9.008 49.217 -14.795 0.50 43.42 5 ASN B CA 1
ATOM 1167 C C A ASN B 1 8 ? 9.929 48.216 -14.176 0.50 43.06 5 ASN B C 1
ATOM 1168 C C B ASN B 1 8 ? 9.942 48.130 -14.270 0.50 42.77 5 ASN B C 1
ATOM 1169 O O A ASN B 1 8 ? 11.145 48.329 -14.359 0.50 43.36 5 ASN B O 1
ATOM 1170 O O B ASN B 1 8 ? 11.130 48.109 -14.613 0.50 43.06 5 ASN B O 1
ATOM 1179 N N . ASN B 1 9 ? 9.396 47.224 -13.457 1.00 41.06 6 ASN B N 1
ATOM 1180 C CA . ASN B 1 9 ? 10.191 46.143 -12.850 1.00 39.51 6 ASN B CA 1
ATOM 11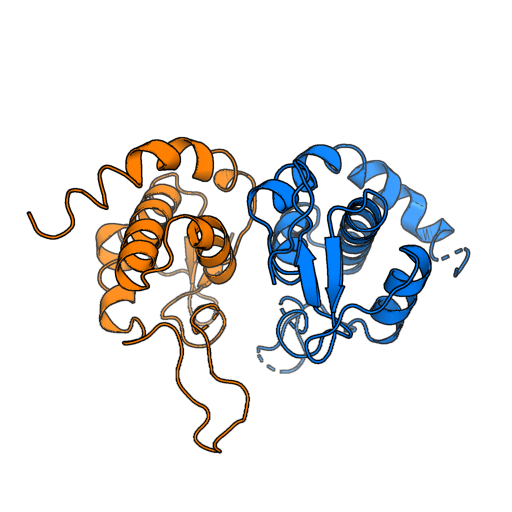81 C C . ASN B 1 9 ? 9.997 44.758 -13.475 1.00 36.31 6 ASN B C 1
ATOM 1182 O O . ASN B 1 9 ? 10.356 43.749 -12.855 1.00 35.31 6 ASN B O 1
ATOM 1187 N N . HIS B 1 10 ? 9.406 44.692 -14.668 1.00 34.01 7 HIS B N 1
ATOM 1188 C CA . HIS B 1 10 ? 9.104 43.403 -15.293 1.00 33.03 7 HIS B CA 1
ATOM 1189 C C . HIS B 1 10 ? 10.337 42.528 -15.521 1.00 32.22 7 HIS B C 1
ATOM 1190 O O . HIS B 1 10 ? 10.272 41.325 -15.335 1.00 31.65 7 HIS B O 1
ATOM 1197 N N A ASP B 1 11 ? 11.433 43.151 -15.939 0.50 32.56 8 ASP B N 1
ATOM 1198 N N B ASP B 1 11 ? 11.444 43.122 -15.956 0.50 32.30 8 ASP B N 1
ATOM 1199 C CA A ASP B 1 11 ? 12.681 42.456 -16.198 0.50 33.62 8 ASP B CA 1
ATOM 1200 C CA B ASP B 1 11 ? 12.644 42.342 -16.249 0.50 33.21 8 ASP B CA 1
ATOM 1201 C C A ASP B 1 11 ? 13.182 41.799 -14.915 0.50 33.59 8 ASP B C 1
ATOM 1202 C C B ASP B 1 11 ? 13.326 41.843 -14.941 0.50 33.36 8 ASP B C 1
ATOM 1203 O O A ASP B 1 11 ? 13.556 40.622 -14.901 0.50 33.84 8 ASP B O 1
ATOM 1204 O O B ASP B 1 11 ? 13.973 40.792 -14.935 0.50 33.83 8 ASP B O 1
ATOM 1213 N N . VAL B 1 12 ? 13.152 42.574 -13.836 1.00 33.51 9 VAL B N 1
ATOM 1214 C CA . VAL B 1 12 ? 13.624 42.113 -12.528 1.00 33.94 9 VAL B CA 1
ATOM 1215 C C . VAL B 1 12 ? 12.823 40.884 -12.083 1.00 33.22 9 VAL B C 1
ATOM 1216 O O . VAL B 1 12 ? 13.424 39.906 -11.630 1.00 34.07 9 VAL B O 1
ATOM 1220 N N . HIS B 1 13 ? 11.491 40.959 -12.208 1.00 31.90 10 HIS B N 1
ATOM 1221 C CA . HIS B 1 13 ? 10.599 39.832 -11.960 1.00 33.08 10 HIS B CA 1
ATOM 1222 C C . HIS B 1 13 ? 10.950 38.624 -12.804 1.00 32.95 10 HIS B C 1
ATOM 1223 O O . HIS B 1 13 ? 11.021 37.505 -12.273 1.00 32.09 10 HIS B O 1
ATOM 1230 N N . LYS B 1 14 ? 11.133 38.835 -14.117 1.00 33.59 11 LYS B N 1
ATOM 1231 C CA . LYS B 1 14 ? 11.552 37.712 -14.997 1.00 34.08 11 LYS B CA 1
ATOM 1232 C C . LYS B 1 14 ? 12.853 37.053 -14.458 1.00 34.38 11 LYS B C 1
ATOM 1233 O O . LYS B 1 14 ? 12.917 35.841 -14.300 1.00 34.35 11 LYS B O 1
ATOM 1239 N N A ARG B 1 15 ? 13.854 37.876 -14.149 0.50 34.31 12 ARG B N 1
ATOM 1240 N N B ARG B 1 15 ? 13.869 37.867 -14.188 0.50 34.44 12 ARG B N 1
ATOM 1241 C CA A ARG B 1 15 ? 15.165 37.396 -13.685 0.50 34.22 12 ARG B CA 1
ATOM 1242 C CA B ARG B 1 15 ? 15.139 37.346 -13.690 0.50 34.43 12 ARG B CA 1
ATOM 1243 C C A ARG B 1 15 ? 15.052 36.627 -12.358 0.50 34.30 12 ARG B C 1
ATOM 1244 C C B ARG B 1 15 ? 14.929 36.546 -12.413 0.50 34.41 12 ARG B C 1
ATOM 1245 O O A ARG B 1 15 ? 15.693 35.572 -12.172 0.50 33.86 12 ARG B O 1
ATOM 1246 O O B ARG B 1 15 ? 15.384 35.395 -12.315 0.50 34.02 12 ARG B O 1
ATOM 1261 N N . TYR B 1 16 ? 14.235 37.141 -11.437 1.00 33.97 13 TYR B N 1
ATOM 1262 C CA . TYR B 1 16 ? 13.961 36.408 -10.181 1.00 34.37 13 TYR B CA 1
ATOM 1263 C C . TYR B 1 16 ? 13.181 35.087 -10.371 1.00 35.38 13 TYR B C 1
ATOM 1264 O O . TYR B 1 16 ? 13.463 34.110 -9.676 1.00 34.58 13 TYR B O 1
ATOM 1273 N N . GLN B 1 17 ? 12.209 35.060 -11.289 1.00 36.26 14 GLN B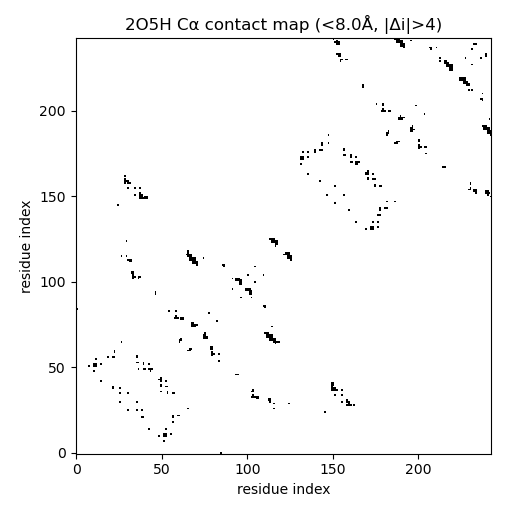 N 1
ATOM 1274 C CA . GLN B 1 17 ? 11.377 33.869 -11.527 1.00 36.76 14 GLN B CA 1
ATOM 1275 C C . GLN B 1 17 ? 12.229 32.717 -12.026 1.00 37.42 14 GLN B C 1
ATOM 1276 O O . GLN B 1 17 ? 11.886 31.559 -11.801 1.00 38.56 14 GLN B O 1
ATOM 1282 N N . ASP B 1 18 ? 13.321 33.025 -12.725 1.00 37.39 15 ASP B N 1
ATOM 1283 C CA . ASP B 1 18 ? 14.295 31.999 -13.095 1.00 37.75 15 ASP B CA 1
ATOM 1284 C C . ASP B 1 18 ? 14.899 31.232 -11.907 1.00 37.76 15 ASP B C 1
ATOM 1285 O O . ASP B 1 18 ? 15.419 30.150 -12.108 1.00 38.03 15 ASP B O 1
ATOM 1290 N N . ARG B 1 19 ? 14.892 31.803 -10.699 1.00 37.16 16 ARG B N 1
ATOM 1291 C CA . ARG B 1 19 ? 15.515 31.127 -9.543 1.00 37.18 16 ARG B CA 1
ATOM 1292 C C . ARG B 1 19 ? 14.517 30.855 -8.415 1.00 37.41 16 ARG B C 1
ATOM 1293 O O . ARG B 1 19 ? 14.876 30.235 -7.413 1.00 38.29 16 ARG B O 1
ATOM 1301 N N . LEU B 1 20 ? 13.278 31.318 -8.576 1.00 37.15 17 LEU B N 1
ATOM 1302 C CA . LEU B 1 20 ? 12.255 31.160 -7.545 1.00 37.38 17 LEU B CA 1
ATOM 1303 C C . LEU B 1 20 ? 12.129 29.700 -7.112 1.00 38.14 17 LEU B C 1
ATOM 1304 O O . LEU B 1 20 ? 12.142 29.420 -5.932 1.00 38.27 17 LEU B O 1
ATOM 1309 N N . GLU B 1 21 ? 11.987 28.775 -8.062 1.00 38.16 18 GLU B N 1
ATOM 1310 C CA . GLU B 1 21 ? 11.714 27.388 -7.684 1.00 39.47 18 GLU B CA 1
ATOM 1311 C C . GLU B 1 21 ? 12.840 26.773 -6.884 1.00 39.33 18 GLU B C 1
ATOM 1312 O O . GLU B 1 21 ? 12.605 26.047 -5.921 1.00 38.54 18 GLU B O 1
ATOM 1318 N N . GLU B 1 22 ? 14.064 27.093 -7.290 1.00 39.34 19 GLU B N 1
ATOM 1319 C CA . GLU B 1 22 ? 15.254 26.693 -6.579 1.00 39.84 19 GLU B CA 1
ATOM 1320 C C . GLU B 1 22 ? 15.237 27.237 -5.157 1.00 38.48 19 GLU B C 1
ATOM 1321 O O . GLU B 1 22 ? 15.426 26.481 -4.192 1.00 37.37 19 GLU B O 1
ATOM 1327 N N . ASP B 1 23 ? 15.009 28.546 -5.009 1.00 36.94 20 ASP B N 1
ATOM 1328 C CA . ASP B 1 23 ? 14.998 29.135 -3.655 1.00 35.77 20 ASP B CA 1
ATOM 1329 C C . ASP B 1 23 ? 13.888 28.512 -2.781 1.00 35.65 20 ASP B C 1
ATOM 1330 O O . ASP B 1 23 ? 14.119 28.232 -1.586 1.00 36.11 20 ASP B O 1
ATOM 1335 N N . VAL B 1 24 ? 12.722 28.255 -3.379 1.00 34.69 21 VAL B N 1
ATOM 1336 C CA . VAL B 1 24 ? 11.596 27.723 -2.620 1.00 35.94 21 VAL B CA 1
ATOM 1337 C C . VAL B 1 24 ? 11.916 26.297 -2.141 1.00 36.73 21 VAL B C 1
ATOM 1338 O O . VAL B 1 24 ? 11.683 25.943 -0.984 1.00 36.15 21 VAL B O 1
ATOM 1342 N N A GLU B 1 25 ? 12.480 25.489 -3.031 0.50 37.17 22 GLU B N 1
ATOM 1343 N N B GLU B 1 25 ? 12.398 25.484 -3.081 0.50 36.85 22 GLU B N 1
ATOM 1344 C CA A GLU B 1 25 ? 12.767 24.097 -2.688 0.50 37.62 22 GLU B CA 1
ATOM 1345 C CA B GLU B 1 25 ? 12.870 24.119 -2.832 0.50 37.11 22 GLU B CA 1
ATOM 1346 C C A GLU B 1 25 ? 13.915 23.931 -1.664 0.50 37.62 22 GLU B C 1
ATOM 1347 C C B GLU B 1 25 ? 13.793 24.097 -1.602 0.50 37.16 22 GLU B C 1
ATOM 1348 O O A GLU B 1 25 ? 13.910 22.988 -0.873 0.50 38.30 22 GLU B O 1
ATOM 1349 O O B GLU B 1 25 ? 13.496 23.455 -0.597 0.50 37.39 22 GLU B O 1
ATOM 1360 N N . PHE B 1 26 ? 14.884 24.843 -1.664 1.00 37.82 23 PHE B N 1
ATOM 1361 C CA . PHE B 1 26 ? 15.797 24.973 -0.521 1.00 38.31 23 PHE B CA 1
ATOM 1362 C C . PHE B 1 26 ? 15.088 25.424 0.779 1.00 38.27 23 PHE B C 1
ATOM 1363 O O . PHE B 1 26 ? 15.264 24.787 1.825 1.00 37.75 23 PHE B O 1
ATOM 1371 N N . THR B 1 27 ? 14.328 26.527 0.724 1.00 38.23 24 THR B N 1
ATOM 1372 C CA . THR B 1 27 ? 13.880 27.204 1.970 1.00 38.05 24 THR B CA 1
ATOM 1373 C C . THR B 1 27 ? 12.616 26.594 2.577 1.00 39.17 24 THR B C 1
ATOM 1374 O O . THR B 1 27 ? 12.397 26.714 3.784 1.00 39.18 24 THR B O 1
ATOM 1378 N N . ILE B 1 28 ? 11.785 25.956 1.749 1.00 38.65 25 ILE B N 1
ATOM 1379 C CA . ILE B 1 28 ? 10.487 25.451 2.207 1.00 39.86 25 ILE B CA 1
ATOM 1380 C C . ILE B 1 28 ? 10.678 24.398 3.304 1.00 40.03 25 ILE B C 1
ATOM 1381 O O . ILE B 1 28 ? 9.796 24.144 4.096 1.00 40.67 25 ILE B O 1
ATOM 1386 N N . ASN B 1 29 ? 11.903 23.901 3.352 1.00 40.09 26 ASN B N 1
ATOM 1387 C CA . ASN B 1 29 ? 12.428 22.860 4.195 1.00 41.17 26 ASN B CA 1
ATOM 1388 C C . ASN B 1 29 ? 12.790 23.281 5.650 1.00 40.19 26 ASN B C 1
ATOM 1389 O O . ASN B 1 29 ? 13.008 22.425 6.551 1.00 39.72 26 ASN B O 1
ATOM 1394 N N . TYR B 1 30 ? 12.858 24.595 5.866 1.00 37.64 27 TYR B N 1
ATOM 1395 C CA . TYR B 1 30 ? 13.409 25.157 7.083 1.00 37.32 27 TYR B CA 1
ATOM 1396 C C . TYR B 1 30 ? 12.408 26.072 7.744 1.00 37.21 27 TYR B C 1
ATOM 1397 O O . TYR B 1 30 ? 11.378 26.405 7.147 1.00 38.08 27 TYR B O 1
ATOM 1406 N N . GLU B 1 31 ? 12.691 26.464 8.976 1.00 36.20 28 GLU B N 1
ATOM 1407 C CA . GLU B 1 31 ? 11.808 27.403 9.643 1.00 36.46 28 GLU B CA 1
ATOM 1408 C C . GLU B 1 31 ? 12.463 28.770 9.697 1.00 34.33 28 GLU B C 1
ATOM 1409 O O . GLU B 1 31 ? 12.889 29.190 10.732 1.00 36.14 28 GLU B O 1
ATOM 1415 N N . LEU B 1 32 ? 12.525 29.461 8.573 1.00 33.44 29 LEU B N 1
ATOM 1416 C CA . LEU B 1 32 ? 13.342 30.678 8.517 1.00 32.91 29 LEU B CA 1
ATOM 1417 C C . LEU B 1 32 ? 12.539 31.909 8.809 1.00 32.99 29 LEU B C 1
ATOM 1418 O O . LEU B 1 32 ? 11.483 32.086 8.211 1.00 32.76 29 LEU B O 1
ATOM 1423 N N . PRO B 1 33 ? 13.080 32.814 9.656 1.00 32.12 30 PRO B N 1
ATOM 1424 C CA . PRO B 1 33 ? 12.431 34.103 9.834 1.00 31.54 30 PRO B CA 1
ATOM 1425 C C . PRO B 1 33 ? 12.589 34.952 8.600 1.00 31.51 30 PRO B C 1
ATOM 1426 O O . PRO B 1 33 ? 13.453 34.682 7.768 1.00 31.31 30 PRO B O 1
ATOM 1430 N N . LEU B 1 34 ? 11.799 36.021 8.492 1.00 31.39 31 LEU B N 1
ATOM 1431 C CA . LEU B 1 34 ? 11.905 36.829 7.304 1.00 31.47 31 LEU B CA 1
ATOM 1432 C C . LEU B 1 34 ? 13.305 37.423 7.101 1.00 31.12 31 LEU B C 1
ATOM 1433 O O . LEU B 1 34 ? 13.711 37.612 5.977 1.00 31.33 31 LEU B O 1
ATOM 1438 N N . SER B 1 35 ? 14.005 37.757 8.175 1.00 32.88 32 SER B N 1
ATOM 1439 C CA . SER B 1 35 ? 15.372 38.321 8.025 1.00 33.53 32 SER B CA 1
ATOM 1440 C C . SER B 1 35 ? 16.243 37.324 7.262 1.00 33.73 32 SER B C 1
ATOM 1441 O O . SER B 1 35 ? 17.078 37.719 6.480 1.00 32.98 32 SER B O 1
ATOM 1444 N N . CYS B 1 36 ? 16.085 36.034 7.555 1.00 33.70 33 CYS B N 1
ATOM 1445 C CA . CYS B 1 36 ? 16.796 34.986 6.820 1.00 34.05 33 CYS B CA 1
ATOM 1446 C C . CYS B 1 36 ? 16.393 34.762 5.349 1.00 33.98 33 CYS B C 1
ATOM 1447 O O . CYS B 1 36 ? 17.248 34.460 4.505 1.00 32.65 33 CYS B O 1
ATOM 1450 N N . LEU B 1 37 ? 15.104 34.892 5.033 1.00 33.24 34 LEU B N 1
ATOM 1451 C CA . LEU B 1 37 ? 14.675 34.992 3.652 1.00 33.09 34 LEU B CA 1
ATOM 1452 C C . LEU B 1 37 ? 15.333 36.142 2.946 1.00 33.11 34 LEU B C 1
ATOM 1453 O O . LEU B 1 37 ? 15.757 35.999 1.793 1.00 31.99 34 LEU B O 1
ATOM 1458 N N . TRP B 1 38 ? 15.379 37.308 3.600 1.00 32.20 35 TRP B N 1
ATOM 1459 C CA . TRP B 1 38 ? 16.118 38.439 3.017 1.00 33.31 35 TRP B CA 1
ATOM 1460 C C . TRP B 1 38 ? 17.560 38.012 2.710 1.00 34.39 35 TRP B C 1
ATOM 1461 O O . TRP B 1 38 ? 18.087 38.302 1.643 1.00 34.25 35 TRP B O 1
ATOM 1472 N N . SER B 1 39 ? 18.203 37.311 3.651 1.00 35.28 36 SER B N 1
ATOM 1473 C CA . SER B 1 39 ? 19.593 36.917 3.433 1.00 35.78 36 SER B CA 1
ATOM 1474 C C . SER B 1 39 ? 19.712 35.983 2.248 1.00 35.80 36 SER B C 1
ATOM 1475 O O . SER B 1 39 ? 20.736 36.005 1.577 1.00 36.42 36 SER B O 1
ATOM 1478 N N . THR B 1 40 ? 18.711 35.139 2.013 1.00 35.45 37 THR B N 1
ATOM 1479 C CA . THR B 1 40 ? 18.808 34.162 0.930 1.00 36.37 37 THR B CA 1
ATOM 1480 C C . THR B 1 40 ? 18.751 34.820 -0.476 1.00 37.11 37 THR B C 1
ATOM 1481 O O . THR B 1 40 ? 19.352 34.309 -1.424 1.00 36.35 37 THR B O 1
ATOM 1485 N N . ILE B 1 41 ? 18.068 35.961 -0.597 1.00 36.28 38 ILE B N 1
ATOM 1486 C CA . ILE B 1 41 ? 18.006 36.697 -1.895 1.00 36.98 38 ILE B CA 1
ATOM 1487 C C . ILE B 1 41 ? 19.071 37.813 -2.079 1.00 37.93 38 ILE B C 1
ATOM 1488 O O . ILE B 1 41 ? 19.116 38.508 -3.101 1.00 38.34 38 ILE B O 1
ATOM 1493 N N . LYS B 1 42 ? 19.940 37.997 -1.105 1.00 38.22 39 LYS B N 1
ATOM 1494 C CA . LYS B 1 42 ? 20.898 39.110 -1.175 1.00 39.22 39 LYS B CA 1
ATOM 1495 C C . LYS B 1 42 ? 21.874 39.042 -2.358 1.00 38.96 39 LYS B C 1
ATOM 1496 O O . LYS B 1 42 ? 22.295 40.097 -2.877 1.00 38.81 39 LYS B O 1
ATOM 1502 N N . ASP B 1 43 ? 22.189 37.825 -2.808 1.00 38.40 40 ASP B N 1
ATOM 1503 C CA . ASP B 1 43 ? 23.037 37.607 -3.977 1.00 38.78 40 ASP B CA 1
ATOM 1504 C C . ASP B 1 43 ? 22.334 37.864 -5.305 1.00 38.58 40 ASP B C 1
ATOM 1505 O O . ASP B 1 43 ? 22.967 37.874 -6.364 1.00 38.10 40 ASP B O 1
ATOM 1510 N N . PHE B 1 44 ? 21.017 38.035 -5.269 1.00 37.00 41 PHE B N 1
ATOM 1511 C CA . PHE B 1 44 ? 20.291 38.379 -6.494 1.00 36.52 41 PHE B CA 1
ATOM 1512 C C . PHE B 1 44 ? 20.773 39.678 -7.149 1.00 36.22 41 PHE B C 1
ATOM 1513 O O . PHE B 1 44 ? 20.777 39.791 -8.379 1.00 35.21 41 PHE B O 1
ATOM 1521 N N . SER B 1 45 ? 21.122 40.680 -6.343 1.00 37.04 42 SER B N 1
ATOM 1522 C CA . SER B 1 45 ? 21.402 42.028 -6.892 1.00 38.60 42 SER B CA 1
ATOM 1523 C C . SER B 1 45 ? 22.032 42.883 -5.843 1.00 39.18 42 SER B C 1
ATOM 1524 O O . SER B 1 45 ? 21.842 42.629 -4.662 1.00 39.21 42 SER B O 1
ATOM 1527 N N . SER B 1 46 ? 22.793 43.888 -6.274 1.00 39.59 43 SER B N 1
ATOM 1528 C CA . SER B 1 46 ? 23.378 44.831 -5.340 1.00 40.26 43 SER B CA 1
ATOM 1529 C C . SER B 1 46 ? 22.415 45.993 -5.110 1.00 40.34 43 SER B C 1
ATOM 1530 O O . SER B 1 46 ? 22.525 46.699 -4.114 1.00 40.56 43 SER B O 1
ATOM 1533 N N . ASP B 1 47 ? 21.417 46.120 -5.981 1.00 39.28 44 ASP B N 1
ATOM 1534 C CA . ASP B 1 47 ? 20.438 47.197 -5.887 1.00 38.89 44 ASP B CA 1
ATOM 1535 C C . ASP B 1 47 ? 19.357 46.840 -4.873 1.00 37.97 44 ASP B C 1
ATOM 1536 O O . ASP B 1 47 ? 18.735 45.783 -4.982 1.00 38.76 44 ASP B O 1
ATOM 1541 N N . PHE B 1 48 ? 19.120 47.740 -3.914 1.00 37.33 45 PHE B N 1
ATOM 1542 C CA . PHE B 1 48 ? 18.096 47.550 -2.863 1.00 37.50 45 PHE B CA 1
ATOM 1543 C C . PHE B 1 48 ? 16.659 47.286 -3.381 1.00 36.90 45 PHE B C 1
ATOM 1544 O O . PHE B 1 48 ? 15.958 46.399 -2.862 1.00 36.99 45 PHE B O 1
ATOM 1552 N N . GLU B 1 49 ? 16.215 48.060 -4.369 1.00 36.91 46 GLU B N 1
ATOM 1553 C CA . GLU B 1 49 ? 14.860 47.888 -4.945 1.00 37.94 46 GLU B CA 1
ATOM 1554 C C . GLU B 1 49 ? 14.675 46.542 -5.663 1.00 37.00 46 GLU B C 1
ATOM 1555 O O . GLU B 1 49 ? 13.609 45.924 -5.566 1.00 36.40 46 GLU B O 1
ATOM 1561 N N . GLU B 1 50 ? 15.705 46.090 -6.367 1.00 35.40 47 GLU B N 1
ATOM 1562 C CA . GLU B 1 50 ? 15.702 44.762 -6.982 1.00 34.87 47 GLU B CA 1
ATOM 1563 C C . GLU B 1 50 ? 15.679 43.633 -5.952 1.00 34.54 47 GLU B C 1
ATOM 1564 O O . GLU B 1 50 ? 14.923 42.660 -6.106 1.00 34.76 47 GLU B O 1
ATOM 1570 N N . LYS B 1 51 ? 16.503 43.760 -4.912 1.00 33.07 48 LYS B N 1
ATOM 1571 C CA . LYS B 1 51 ? 16.443 42.811 -3.806 1.00 32.96 48 LYS B CA 1
ATOM 1572 C C . LYS B 1 51 ? 15.046 42.782 -3.183 1.00 32.26 48 LYS B C 1
ATOM 1573 O O . LYS B 1 51 ? 14.528 41.708 -2.901 1.00 31.56 48 LYS B O 1
ATOM 1579 N N . THR B 1 52 ? 14.465 43.964 -2.949 1.00 31.55 49 THR B N 1
ATOM 1580 C CA . THR B 1 52 ? 13.125 44.106 -2.368 1.00 32.35 49 THR B CA 1
ATOM 1581 C C . THR B 1 52 ? 12.087 43.319 -3.215 1.00 33.80 49 THR B C 1
ATOM 1582 O O . THR B 1 52 ? 11.323 42.480 -2.678 1.00 33.84 49 THR B O 1
ATOM 1586 N N . GLU B 1 53 ? 12.133 43.519 -4.535 1.00 33.38 50 GLU B N 1
ATOM 1587 C CA . GLU B 1 53 ? 11.265 42.784 -5.471 1.00 34.79 50 GLU B CA 1
ATOM 1588 C C . GLU B 1 53 ? 11.469 41.267 -5.364 1.00 34.90 50 GLU B C 1
ATOM 1589 O O . GLU B 1 53 ? 10.498 40.536 -5.219 1.00 34.97 50 GLU B O 1
ATOM 1595 N N . ALA B 1 54 ? 12.717 40.796 -5.376 1.00 33.80 51 ALA B N 1
ATOM 1596 C CA . ALA B 1 54 ? 12.978 39.341 -5.153 1.00 33.11 51 ALA B CA 1
ATOM 1597 C C . ALA B 1 54 ? 12.448 38.837 -3.811 1.00 32.66 51 ALA B C 1
ATOM 1598 O O . ALA B 1 54 ? 11.837 37.751 -3.736 1.00 33.86 51 ALA B O 1
ATOM 1600 N N . PHE B 1 55 ? 12.653 39.624 -2.753 1.00 31.26 52 PHE B N 1
ATOM 1601 C CA . PHE B 1 55 ? 12.142 39.245 -1.427 1.00 30.54 52 PHE B CA 1
ATOM 1602 C C . PHE B 1 55 ? 10.617 38.956 -1.473 1.00 30.33 52 PHE B C 1
ATOM 1603 O O . PHE B 1 55 ? 10.121 37.901 -0.999 1.00 28.72 52 PHE B O 1
ATOM 1611 N N . PHE B 1 56 ? 9.879 39.900 -2.033 1.00 29.76 53 PHE B N 1
ATOM 1612 C CA . PHE B 1 56 ? 8.416 39.781 -2.049 1.00 32.29 53 PHE B CA 1
ATOM 1613 C C . PHE B 1 56 ? 7.888 38.617 -2.910 1.00 32.04 53 PHE B C 1
ATOM 1614 O O . PHE B 1 56 ? 6.891 37.969 -2.562 1.00 31.28 53 PHE B O 1
ATOM 1622 N N . ILE B 1 57 ? 8.585 38.367 -4.014 1.00 31.20 54 ILE B N 1
ATOM 1623 C CA . ILE B 1 57 ? 8.236 37.247 -4.874 1.00 30.62 54 ILE B CA 1
ATOM 1624 C C . ILE B 1 57 ? 8.372 35.941 -4.055 1.00 30.69 54 ILE B C 1
ATOM 1625 O O . ILE B 1 57 ? 7.411 35.187 -3.952 1.00 30.33 54 ILE B O 1
ATOM 1630 N N . LEU B 1 58 ? 9.544 35.702 -3.481 1.00 30.14 55 LEU B N 1
ATOM 1631 C CA . LEU B 1 58 ? 9.780 34.532 -2.609 1.00 31.82 55 LEU B CA 1
ATOM 1632 C C . LEU B 1 58 ? 8.833 34.471 -1.393 1.00 32.12 55 LEU B C 1
ATOM 1633 O O . LEU B 1 58 ? 8.287 33.420 -1.097 1.00 30.40 55 LEU B O 1
ATOM 1638 N N . PHE B 1 59 ? 8.642 35.604 -0.700 1.00 32.23 56 PHE B N 1
ATOM 1639 C CA . PHE B 1 59 ? 7.751 35.726 0.485 1.00 32.52 56 PHE B CA 1
ATOM 1640 C C . PHE B 1 59 ? 6.295 35.301 0.137 1.00 32.90 56 PHE B C 1
ATOM 1641 O O . PHE B 1 59 ? 5.708 34.436 0.787 1.00 33.47 56 PHE B O 1
ATOM 1649 N N . LYS B 1 60 ? 5.725 35.905 -0.900 1.00 32.75 57 LYS B N 1
ATOM 1650 C CA . LYS B 1 60 ? 4.368 35.544 -1.358 1.00 34.09 57 LYS B CA 1
ATOM 1651 C C . LYS B 1 60 ? 4.268 34.068 -1.725 1.00 34.42 57 LYS B C 1
ATOM 1652 O O . LYS B 1 60 ? 3.277 33.402 -1.388 1.00 35.45 57 LYS B O 1
ATOM 1658 N N . GLU B 1 61 ? 5.276 33.531 -2.399 1.00 34.46 58 GLU B N 1
ATOM 1659 C CA . GLU B 1 61 ? 5.208 32.132 -2.817 1.00 36.11 58 GLU B CA 1
ATOM 1660 C C . GLU B 1 61 ? 5.247 31.161 -1.623 1.00 36.27 58 GLU B C 1
ATOM 1661 O O . GLU B 1 61 ? 4.513 30.133 -1.598 1.00 35.03 58 GLU B O 1
ATOM 1667 N N . LEU B 1 62 ? 6.111 31.466 -0.650 1.00 34.74 59 LEU B N 1
ATOM 1668 C CA . LEU B 1 62 ? 6.183 30.698 0.589 1.00 35.22 59 LEU B CA 1
ATOM 1669 C C . LEU B 1 62 ? 4.873 30.809 1.369 1.00 35.45 59 LEU B C 1
ATOM 1670 O O . LEU B 1 62 ? 4.437 29.823 1.979 1.00 35.54 59 LEU B O 1
ATOM 1675 N N . LEU B 1 63 ? 4.256 31.986 1.368 1.00 34.28 60 LEU B N 1
ATOM 1676 C CA . LEU B 1 63 ? 2.937 32.133 2.012 1.00 36.90 60 LEU B CA 1
ATOM 1677 C C . LEU B 1 63 ? 1.913 31.251 1.295 1.00 39.23 60 LEU B C 1
ATOM 1678 O O . LEU B 1 63 ? 1.097 30.563 1.928 1.00 39.87 60 LEU B O 1
ATOM 1683 N N . ARG B 1 64 ? 1.966 31.271 -0.031 1.00 41.82 61 ARG B N 1
ATOM 1684 C CA . ARG B 1 64 ? 1.074 30.447 -0.866 1.00 44.05 61 ARG B CA 1
ATOM 1685 C C . ARG B 1 64 ? 1.132 28.960 -0.588 1.00 44.77 61 ARG B C 1
ATOM 1686 O O . ARG B 1 64 ? 0.089 28.313 -0.550 1.00 45.18 61 ARG B O 1
ATOM 1694 N N A ARG B 1 65 ? 2.329 28.409 -0.417 0.50 45.23 62 ARG B N 1
ATOM 1695 N N B ARG B 1 65 ? 2.340 28.434 -0.387 0.50 45.29 62 ARG B N 1
ATOM 1696 C CA A ARG B 1 65 ? 2.469 26.974 -0.166 0.50 46.15 62 ARG B CA 1
ATOM 1697 C CA B ARG B 1 65 ? 2.573 27.005 -0.135 0.50 46.24 62 ARG B CA 1
ATOM 1698 C C A ARG B 1 65 ? 1.884 26.582 1.191 0.50 46.77 62 ARG B C 1
ATOM 1699 C C B ARG B 1 65 ? 2.240 26.571 1.299 0.50 46.89 62 ARG B C 1
ATOM 1700 O O A ARG B 1 65 ? 1.487 25.427 1.397 0.50 46.93 62 ARG B O 1
ATOM 1701 O O B ARG B 1 65 ? 2.386 25.392 1.658 0.50 47.02 62 ARG B O 1
ATOM 1716 N N . GLY B 1 66 ? 1.836 27.540 2.118 1.00 47.33 63 GLY B N 1
ATOM 1717 C CA . GLY B 1 66 ? 1.221 27.284 3.419 1.00 47.52 63 GLY B CA 1
ATOM 1718 C C . GLY B 1 66 ? 1.987 26.917 4.680 1.00 48.01 63 GLY B C 1
ATOM 1719 O O . GLY B 1 66 ? 1.365 26.763 5.726 1.00 48.51 63 GLY B O 1
ATOM 1720 N N A HIS B 1 67 ? 3.298 26.751 4.638 0.50 48.01 64 HIS B N 1
ATOM 1721 N N B HIS B 1 67 ? 3.316 26.794 4.590 0.50 48.15 64 HIS B N 1
ATOM 1722 C CA A HIS B 1 67 ? 3.964 26.503 5.911 0.50 47.57 64 HIS B CA 1
ATOM 1723 C CA B HIS B 1 67 ? 4.161 26.474 5.763 0.50 47.86 64 HIS B CA 1
ATOM 1724 C C A HIS B 1 67 ? 4.261 27.819 6.637 0.50 46.83 64 HIS B C 1
ATOM 1725 C C B HIS B 1 67 ? 4.529 27.739 6.560 0.50 47.03 64 HIS B C 1
ATOM 1726 O O A HIS B 1 67 ? 4.170 27.883 7.880 0.50 47.15 64 HIS B O 1
ATOM 1727 O O B HIS B 1 67 ? 4.734 27.688 7.782 0.50 47.83 64 HIS B O 1
ATOM 1740 N N . LEU B 1 68 ? 4.537 28.871 5.857 1.00 46.03 65 LEU B N 1
ATOM 1741 C CA . LEU B 1 68 ? 4.824 30.194 6.418 1.00 43.25 65 LEU B CA 1
ATOM 1742 C C . LEU B 1 68 ? 3.557 30.878 6.924 1.00 41.67 65 LEU B C 1
ATOM 1743 O O . LEU B 1 68 ? 2.680 31.217 6.154 1.00 41.33 65 LEU B O 1
ATOM 1748 N N . LYS B 1 69 ? 3.469 31.066 8.231 1.00 40.33 66 LYS B N 1
ATOM 1749 C CA . LYS B 1 69 ? 2.370 31.810 8.849 1.00 40.39 66 LYS B CA 1
ATOM 1750 C C . LYS B 1 69 ? 2.977 33.005 9.566 1.00 39.16 66 LYS B C 1
ATOM 1751 O O . LYS B 1 69 ? 4.142 32.966 9.884 1.00 38.44 66 LYS B O 1
ATOM 1757 N N . LEU B 1 70 ? 2.198 34.054 9.817 1.00 38.23 67 LEU B N 1
ATOM 1758 C CA . LEU B 1 70 ? 2.745 35.270 10.438 1.00 38.37 67 LEU B CA 1
ATOM 1759 C C . LEU B 1 70 ? 1.966 35.671 11.681 1.00 38.38 67 LEU B C 1
ATOM 1760 O O . LEU B 1 70 ? 0.734 35.502 11.740 1.00 37.65 67 LEU B O 1
ATOM 1765 N N . GLN B 1 71 ? 2.676 36.176 12.688 1.00 38.62 68 GLN B N 1
ATOM 1766 C CA . GLN B 1 71 ? 2.026 36.592 13.918 1.00 39.61 68 GLN B CA 1
ATOM 1767 C C . GLN B 1 71 ? 2.493 37.979 14.368 1.00 41.31 68 GLN B C 1
ATOM 1768 O O . GLN B 1 71 ? 3.576 38.460 13.984 1.00 40.08 68 GLN B O 1
ATOM 1774 N N . ARG B 1 72 ? 1.685 38.586 15.234 1.00 42.68 69 ARG B N 1
ATOM 1775 C CA . ARG B 1 72 ? 2.130 39.708 16.056 1.00 45.52 69 ARG B CA 1
ATOM 1776 C C . ARG B 1 72 ? 1.596 39.574 17.487 1.00 46.19 69 ARG B C 1
ATOM 1777 O O . ARG B 1 72 ? 0.466 39.142 17.694 1.00 47.73 69 ARG B O 1
ATOM 1785 N N . ASP B 1 73 ? 2.435 39.907 18.462 1.00 47.28 70 ASP B N 1
ATOM 1786 C CA . ASP B 1 73 ? 2.074 39.840 19.876 1.00 47.74 70 ASP B CA 1
ATOM 1787 C C . ASP B 1 73 ? 1.585 38.443 20.283 1.00 46.98 70 ASP B C 1
ATOM 1788 O O . ASP B 1 73 ? 0.713 38.316 21.148 1.00 47.74 70 ASP B O 1
ATOM 1793 N N . GLY B 1 74 ? 2.145 37.412 19.647 1.00 45.70 71 GLY B N 1
ATOM 1794 C CA . GLY B 1 74 ? 1.778 36.023 19.922 1.00 44.27 71 GLY B CA 1
ATOM 1795 C C . GLY B 1 74 ? 0.524 35.479 19.246 1.00 43.38 71 GLY B C 1
ATOM 1796 O O . GLY B 1 74 ? 0.222 34.299 19.349 1.00 44.08 71 GLY B O 1
ATOM 1797 N N . GLN B 1 75 ? -0.204 36.322 18.540 1.00 41.78 72 GLN B N 1
ATOM 1798 C CA . GLN B 1 75 ? -1.410 35.878 17.859 1.00 40.47 72 GLN B CA 1
ATOM 1799 C C . GLN B 1 75 ? -1.219 35.845 16.342 1.00 38.64 72 GLN B C 1
ATOM 1800 O O . GLN B 1 75 ? -0.709 36.812 15.749 1.00 36.47 72 GLN B O 1
ATOM 1806 N N . ILE B 1 76 ? -1.604 34.722 15.735 1.00 36.30 73 ILE B N 1
ATOM 1807 C CA . ILE B 1 76 ? -1.515 34.586 14.288 1.00 37.02 73 ILE B CA 1
ATOM 1808 C C . ILE B 1 76 ? -2.494 35.549 13.630 1.00 36.57 73 ILE B C 1
ATOM 1809 O O . ILE B 1 76 ? -3.628 35.724 14.096 1.00 36.67 73 ILE B O 1
ATOM 1814 N N . ILE B 1 77 ? -2.029 36.168 12.553 1.00 37.42 74 ILE B N 1
ATOM 1815 C CA . ILE B 1 77 ? -2.807 37.091 11.768 1.00 38.18 74 ILE B CA 1
ATOM 1816 C C . ILE B 1 77 ? -2.975 36.506 10.388 1.00 37.93 74 ILE B C 1
ATOM 1817 O O . ILE B 1 77 ? -1.990 36.090 9.756 1.00 38.25 74 ILE B O 1
ATOM 1822 N N . GLY B 1 78 ? -4.213 36.499 9.895 1.00 37.07 75 GLY B N 1
ATOM 1823 C CA . GLY B 1 78 ? -4.478 35.989 8.566 1.00 37.15 75 GLY B CA 1
ATOM 1824 C C . GLY B 1 78 ? -4.523 37.101 7.534 1.00 36.74 75 GLY B C 1
ATOM 1825 O O . GLY B 1 78 ? -5.157 38.146 7.760 1.00 36.99 75 GLY B O 1
ATOM 1826 N N . HIS B 1 79 ? -3.823 36.890 6.417 1.00 36.57 76 HIS B N 1
ATOM 1827 C CA . HIS B 1 79 ? -3.887 37.774 5.238 1.00 36.58 76 HIS B CA 1
ATOM 1828 C C . HIS B 1 79 ? -3.545 36.967 4.008 1.00 36.02 76 HIS B C 1
ATOM 1829 O O . HIS B 1 79 ? -2.902 35.913 4.110 1.00 37.10 76 HIS B O 1
ATOM 1836 N N . THR B 1 80 ? -4.043 37.416 2.862 1.00 34.96 77 THR B N 1
ATOM 1837 C CA . THR B 1 80 ? -3.665 36.834 1.575 1.00 33.97 77 THR B CA 1
ATOM 1838 C C . THR B 1 80 ? -2.201 37.256 1.285 1.00 33.65 77 THR B C 1
ATOM 1839 O O . THR B 1 80 ? -1.699 38.213 1.871 1.00 31.93 77 THR B O 1
ATOM 1843 N N . PRO B 1 81 ? -1.505 36.518 0.418 1.00 34.21 78 PRO B N 1
ATOM 1844 C CA . PRO B 1 81 ? -0.123 36.903 0.099 1.00 34.16 78 PRO B CA 1
ATOM 1845 C C . PRO B 1 81 ? -0.023 38.334 -0.403 1.00 34.37 78 PRO B C 1
ATOM 1846 O O . PRO B 1 81 ? 0.885 39.089 -0.009 1.00 33.14 78 PRO B O 1
ATOM 1850 N N . GLU B 1 82 ? -0.985 38.715 -1.239 1.00 34.65 79 GLU B N 1
ATOM 1851 C CA . GLU B 1 82 ? -1.078 40.071 -1.759 1.00 35.29 79 GLU B CA 1
ATOM 1852 C C . GLU B 1 82 ? -1.230 41.136 -0.655 1.00 35.40 79 GLU B C 1
ATOM 1853 O O . GLU B 1 82 ? -0.609 42.217 -0.714 1.00 35.03 79 GLU B O 1
ATOM 1859 N N . GLU B 1 83 ? -2.076 40.851 0.338 1.00 35.09 80 GLU B N 1
ATOM 1860 C CA . GLU B 1 83 ? -2.259 41.782 1.461 1.00 34.57 80 GLU B CA 1
ATOM 1861 C C . GLU B 1 83 ? -0.979 41.873 2.280 1.00 34.44 80 GLU B C 1
ATOM 1862 O O . GLU B 1 83 ? -0.511 42.970 2.602 1.00 34.22 80 GLU B O 1
ATOM 1868 N N . TRP B 1 84 ? -0.381 40.717 2.573 1.00 33.37 81 TRP B N 1
ATOM 1869 C CA . TRP B 1 84 ? 0.860 40.739 3.328 1.00 33.96 81 TRP B CA 1
ATOM 1870 C C . TRP B 1 84 ? 1.919 41.612 2.638 1.00 33.77 81 TRP B C 1
ATOM 1871 O O . TRP B 1 84 ? 2.573 42.425 3.289 1.00 34.46 81 TRP B O 1
ATOM 1882 N N . GLU B 1 85 ? 2.045 41.475 1.317 1.00 34.31 82 GLU B N 1
ATOM 1883 C CA . GLU B 1 85 ? 2.966 42.299 0.553 1.00 34.74 82 GLU B CA 1
ATOM 1884 C C . GLU B 1 85 ? 2.620 43.801 0.688 1.00 34.97 82 GLU B C 1
ATOM 1885 O O . GLU B 1 85 ? 3.527 44.617 0.913 1.00 35.77 82 GLU B O 1
ATOM 1891 N N A GLN B 1 86 ? 1.338 44.146 0.554 0.50 34.50 83 GLN B N 1
ATOM 1892 N N B GLN B 1 86 ? 1.348 44.160 0.549 0.50 34.21 83 GLN B N 1
ATOM 1893 C CA A GLN B 1 86 ? 0.887 45.551 0.718 0.50 35.03 83 GLN B CA 1
ATOM 1894 C CA B GLN B 1 86 ? 0.939 45.565 0.741 0.50 34.34 83 GLN B CA 1
ATOM 1895 C C A GLN B 1 86 ? 1.203 46.098 2.133 0.50 34.69 83 GLN B C 1
ATOM 1896 C C B GLN B 1 86 ? 1.341 46.051 2.142 0.50 34.29 83 GLN B C 1
ATOM 1897 O O A GLN B 1 86 ? 1.673 47.219 2.272 0.50 34.53 83 GLN B O 1
ATOM 1898 O O B GLN B 1 86 ? 1.977 47.090 2.283 0.50 33.96 83 GLN B O 1
ATOM 1909 N N . ILE B 1 87 ? 0.975 45.279 3.163 1.00 34.33 84 ILE B N 1
ATOM 1910 C CA . ILE B 1 87 ? 1.254 45.642 4.569 1.00 34.72 84 ILE B CA 1
ATOM 1911 C C . ILE B 1 87 ? 2.747 45.901 4.828 1.00 35.11 84 ILE B C 1
ATOM 1912 O O . ILE B 1 87 ? 3.106 46.930 5.391 1.00 35.15 84 ILE B O 1
ATOM 1917 N N . PHE B 1 88 ? 3.617 45.004 4.345 1.00 35.80 85 PHE B N 1
ATOM 1918 C CA . PHE B 1 88 ? 5.074 45.179 4.464 1.00 35.92 85 PHE B CA 1
ATOM 1919 C C . PHE B 1 88 ? 5.640 46.333 3.593 1.00 37.30 85 PHE B C 1
ATOM 1920 O O . PHE B 1 88 ? 6.506 47.084 4.040 1.00 36.58 85 PHE B O 1
ATOM 1928 N N . ARG B 1 89 ? 5.137 46.495 2.370 1.00 38.89 86 ARG B N 1
ATOM 1929 C CA . ARG B 1 89 ? 5.567 47.620 1.528 1.00 40.61 86 ARG B CA 1
ATOM 1930 C C . ARG B 1 89 ? 5.191 48.965 2.130 1.00 40.68 86 ARG B C 1
ATOM 1931 O O . ARG B 1 89 ? 5.962 49.896 2.027 1.00 41.19 86 ARG B O 1
ATOM 1939 N N . GLU B 1 90 ? 4.024 49.046 2.777 1.00 41.07 87 GLU B N 1
ATOM 1940 C CA . GLU B 1 90 ? 3.521 50.298 3.376 1.00 41.53 87 GLU B CA 1
ATOM 1941 C C . GLU B 1 90 ? 4.529 50.869 4.387 1.00 40.42 87 GLU B C 1
ATOM 1942 O O . GLU B 1 90 ? 4.650 52.088 4.525 1.00 39.32 87 GLU B O 1
ATOM 1948 N N . VAL B 1 91 ? 5.273 49.994 5.056 1.00 38.78 88 VAL B N 1
ATOM 1949 C CA . VAL B 1 91 ? 6.239 50.419 6.088 1.00 38.38 88 VAL B CA 1
ATOM 1950 C C . VAL B 1 91 ? 7.697 50.055 5.760 1.00 37.33 88 VAL B C 1
ATOM 1951 O O . VAL B 1 91 ? 8.590 50.243 6.596 1.00 37.39 88 VAL B O 1
ATOM 1955 N N . TRP B 1 92 ? 7.947 49.526 4.561 1.00 36.95 89 TRP B N 1
ATOM 1956 C CA . TRP B 1 92 ? 9.286 48.989 4.218 1.00 36.64 89 TRP B CA 1
ATOM 1957 C C . TRP B 1 92 ? 10.258 50.157 4.344 1.00 37.26 89 TRP B C 1
ATOM 1958 O O . TRP B 1 92 ? 9.918 51.258 3.931 1.00 37.98 89 TRP B O 1
ATOM 1969 N N . PRO B 1 93 ? 11.459 49.931 4.919 1.00 38.25 90 PRO B N 1
ATOM 1970 C CA . PRO B 1 93 ? 12.457 51.025 4.984 1.00 37.74 90 PRO B CA 1
ATOM 1971 C C . PRO B 1 93 ? 12.735 51.716 3.626 1.00 38.22 90 PRO B C 1
ATOM 1972 O O . PRO B 1 93 ? 12.740 51.084 2.566 1.00 37.02 90 PRO B O 1
ATOM 1976 N N . GLU B 1 94 ? 12.927 53.036 3.655 1.00 38.84 91 GLU B N 1
ATOM 1977 C CA . GLU B 1 94 ? 13.207 53.757 2.418 1.00 39.65 91 GLU B CA 1
ATOM 1978 C C . GLU B 1 94 ? 14.539 53.312 1.794 1.00 38.77 91 GLU B C 1
ATOM 1979 O O . GLU B 1 94 ? 14.702 53.328 0.579 1.00 37.99 91 GLU B O 1
ATOM 1985 N N . TYR B 1 95 ? 15.481 52.939 2.649 1.00 38.04 92 TYR B N 1
ATOM 1986 C CA . TYR B 1 95 ? 16.810 52.538 2.228 1.00 38.02 92 TYR B CA 1
ATOM 1987 C C . TYR B 1 95 ? 17.206 51.263 2.955 1.00 38.77 92 TYR B C 1
ATOM 1988 O O . TYR B 1 95 ? 16.670 50.959 4.045 1.00 37.70 92 TYR B O 1
ATOM 1997 N N . GLU B 1 96 ? 18.155 50.533 2.377 1.00 38.17 93 GLU B N 1
ATOM 1998 C CA . GLU B 1 96 ? 18.676 49.329 2.989 1.00 38.61 93 GLU B CA 1
ATOM 1999 C C . GLU B 1 96 ? 19.284 49.554 4.390 1.00 38.66 93 GLU B C 1
ATOM 2000 O O . GLU B 1 96 ? 19.240 48.671 5.242 1.00 37.47 93 GLU B O 1
ATOM 2006 N N . ILE B 1 97 ? 19.877 50.734 4.616 1.00 38.11 94 ILE B N 1
ATOM 2007 C CA . ILE B 1 97 ? 20.407 51.077 5.936 1.00 39.43 94 ILE B CA 1
ATOM 2008 C C . ILE B 1 97 ? 19.860 52.420 6.431 1.00 39.42 94 ILE B C 1
ATOM 2009 O O . ILE B 1 97 ? 19.489 53.283 5.645 1.00 39.38 94 ILE B O 1
ATOM 2014 N N . GLU B 1 98 ? 19.778 52.569 7.740 1.00 39.01 95 GLU B N 1
ATOM 2015 C CA . GLU B 1 98 ? 19.459 53.850 8.353 1.00 39.08 95 GLU B CA 1
ATOM 2016 C C . GLU B 1 98 ? 20.680 54.151 9.214 1.00 37.32 95 GLU B C 1
ATOM 2017 O O . GLU B 1 98 ? 21.118 53.288 9.982 1.00 37.07 95 GLU B O 1
ATOM 2023 N N . PRO B 1 99 ? 21.298 55.326 9.014 1.00 35.33 96 PRO B N 1
ATOM 2024 C CA . PRO B 1 99 ? 22.456 55.730 9.811 1.00 34.52 96 PRO B CA 1
ATOM 2025 C C . PRO B 1 99 ? 22.124 55.889 11.322 1.00 34.14 96 PRO B C 1
ATOM 2026 O O . PRO B 1 99 ? 20.994 56.281 11.693 1.00 33.66 96 PRO B O 1
ATOM 2030 N N . ASN B 1 100 ? 23.089 55.542 12.169 1.00 32.45 97 ASN B N 1
ATOM 2031 C CA . ASN B 1 100 ? 23.034 55.884 13.596 1.00 30.89 97 ASN B CA 1
ATOM 2032 C C . ASN B 1 100 ? 23.022 57.412 13.703 1.00 30.34 97 ASN B C 1
ATOM 2033 O O . ASN B 1 100 ? 23.804 58.066 13.025 1.00 30.31 97 ASN B O 1
ATOM 2038 N N . PRO B 1 101 ? 22.132 58.000 14.551 1.00 30.02 98 PRO B N 1
ATOM 2039 C CA . PRO B 1 101 ? 22.187 59.450 14.792 1.00 28.47 98 PRO B CA 1
ATOM 2040 C C . PRO B 1 101 ? 23.498 59.907 15.437 1.00 27.16 98 PRO B C 1
ATOM 2041 O O . PRO B 1 101 ? 23.811 61.121 15.483 1.00 26.66 98 PRO B O 1
ATOM 2045 N N . LEU B 1 102 ? 24.264 58.951 15.945 1.00 25.01 99 LEU B N 1
ATOM 2046 C CA . LEU B 1 102 ? 25.611 59.303 16.383 1.00 24.10 99 LEU B CA 1
ATOM 2047 C C . LEU B 1 102 ? 26.530 58.825 15.240 1.00 23.30 99 LEU B C 1
ATOM 2048 O O . LEU B 1 102 ? 26.573 57.627 14.942 1.00 22.11 99 LEU B O 1
ATOM 2053 N N . PRO B 1 103 ? 27.161 59.783 14.539 1.00 22.44 100 PRO B N 1
ATOM 2054 C CA . PRO B 1 103 ? 27.892 59.560 13.286 1.00 22.60 100 PRO B CA 1
ATOM 2055 C C . PRO B 1 103 ? 29.028 58.552 13.407 1.00 23.38 100 PRO B C 1
ATOM 2056 O O . PRO B 1 103 ? 29.785 58.578 14.393 1.00 22.22 100 PRO B O 1
ATOM 2060 N N . GLY B 1 104 ? 29.138 57.665 12.412 1.00 23.68 101 GLY B N 1
ATOM 2061 C CA . GLY B 1 104 ? 30.263 56.742 12.389 1.00 26.11 101 GLY B CA 1
ATOM 2062 C C . GLY B 1 104 ? 29.979 55.437 13.112 1.00 27.84 101 GLY B C 1
ATOM 2063 O O . GLY B 1 104 ? 30.711 54.467 12.929 1.00 29.27 101 GLY B O 1
ATOM 2064 N N . TYR B 1 105 ? 28.905 55.401 13.905 1.00 27.50 102 TYR B N 1
ATOM 2065 C CA . TYR B 1 105 ? 28.490 54.186 14.574 1.00 28.16 102 TYR B CA 1
ATOM 2066 C C . TYR B 1 105 ? 27.738 53.251 13.591 1.00 30.56 102 TYR B C 1
ATOM 2067 O O . TYR B 1 105 ? 27.506 53.613 12.423 1.00 30.45 102 TYR B O 1
ATOM 2076 N N . ALA B 1 106 ? 27.439 52.034 14.039 1.00 34.00 103 ALA B N 1
ATOM 2077 C CA . ALA B 1 106 ? 26.851 51.017 13.176 1.00 37.28 103 ALA B CA 1
ATOM 2078 C C . ALA B 1 106 ? 25.431 51.422 12.780 1.00 38.66 103 ALA B C 1
ATOM 2079 O O . ALA B 1 106 ? 24.627 51.797 13.637 1.00 39.19 103 ALA B O 1
ATOM 2081 N N . PRO B 1 107 ? 25.137 51.354 11.479 1.00 41.28 104 PRO B N 1
ATOM 2082 C CA . PRO B 1 107 ? 23.784 51.638 10.993 1.00 42.65 104 PRO B CA 1
ATOM 2083 C C . PRO B 1 107 ? 22.770 50.579 11.406 1.00 43.88 104 PRO B C 1
ATOM 2084 O O . PRO B 1 107 ? 23.114 49.543 12.013 1.00 45.14 104 PRO B O 1
ATOM 2088 N N . PHE B 1 108 ? 21.506 50.862 11.148 1.00 44.24 105 PHE B N 1
ATOM 2089 C CA . PHE B 1 108 ? 20.499 49.852 11.297 1.00 44.24 105 PHE B CA 1
ATOM 2090 C C . PHE B 1 108 ? 20.276 49.283 9.904 1.00 43.28 105 PHE B C 1
ATOM 2091 O O . PHE B 1 108 ? 20.158 50.041 8.931 1.00 42.99 105 PHE B O 1
ATOM 2099 N N . ASP B 1 109 ? 20.248 47.957 9.785 1.00 42.38 106 ASP B N 1
ATOM 2100 C CA . ASP B 1 109 ? 20.027 47.357 8.474 1.00 41.19 106 ASP B CA 1
ATOM 2101 C C . ASP B 1 109 ? 18.639 46.692 8.302 1.00 39.98 106 ASP B C 1
ATOM 2102 O O . ASP B 1 109 ? 17.844 46.579 9.246 1.00 39.27 106 ASP B O 1
ATOM 2107 N N . ILE B 1 110 ? 18.342 46.251 7.086 1.00 39.52 107 ILE B N 1
ATOM 2108 C CA . ILE B 1 110 ? 17.022 45.661 6.807 1.00 39.32 107 ILE B CA 1
ATOM 2109 C C . ILE B 1 110 ? 16.789 44.300 7.518 1.00 38.32 107 ILE B C 1
ATOM 2110 O O . ILE B 1 110 ? 15.658 44.003 7.905 1.00 38.37 107 ILE B O 1
ATOM 2115 N N . GLY B 1 111 ? 17.848 43.510 7.687 1.00 37.75 108 GLY B N 1
ATOM 2116 C CA . GLY B 1 111 ? 17.856 42.314 8.561 1.00 36.95 108 GLY B CA 1
ATOM 2117 C C . GLY B 1 111 ? 17.337 42.628 9.955 1.00 37.56 108 GLY B C 1
ATOM 2118 O O . GLY B 1 111 ? 16.463 41.950 10.473 1.00 35.70 108 GLY B O 1
ATOM 2127 N N . TRP B 1 113 ? 15.622 45.393 10.910 1.00 36.96 110 TRP B N 1
ATOM 2128 C CA . TRP B 1 113 ? 14.245 45.878 10.754 1.00 36.85 110 TRP B CA 1
ATOM 2129 C C . TRP B 1 113 ? 13.270 44.705 10.740 1.00 35.86 110 TRP B C 1
ATOM 2130 O O . TRP B 1 113 ? 12.273 44.731 11.455 1.00 37.41 110 TRP B O 1
ATOM 2141 N N . LEU B 1 114 ? 13.585 43.682 9.951 1.00 35.59 111 LEU B N 1
ATOM 2142 C CA . LEU B 1 114 ? 12.769 42.453 9.842 1.00 35.54 111 LEU B CA 1
ATOM 2143 C C . LEU B 1 114 ? 12.740 41.621 11.129 1.00 35.68 111 LEU B C 1
ATOM 2144 O O . LEU B 1 114 ? 11.811 40.874 11.361 1.00 36.50 111 LEU B O 1
ATOM 2149 N N . THR B 1 115 ? 13.737 41.803 11.971 1.00 36.94 112 THR B N 1
ATOM 2150 C CA . THR B 1 115 ? 13.845 41.109 13.253 1.00 37.38 112 THR B CA 1
ATOM 2151 C C . THR B 1 115 ? 13.067 41.857 14.371 1.00 37.68 112 THR B C 1
ATOM 2152 O O . THR B 1 115 ? 12.542 41.220 15.287 1.00 36.68 112 THR B O 1
ATOM 2156 N N . VAL B 1 116 ? 13.003 43.199 14.337 1.00 37.73 113 VAL B N 1
ATOM 2157 C CA . VAL B 1 116 ? 12.394 43.922 15.486 1.00 37.66 113 VAL B CA 1
ATOM 2158 C C . VAL B 1 116 ? 11.382 45.048 15.203 1.00 39.05 113 VAL B C 1
ATOM 2159 O O . VAL B 1 116 ? 10.750 45.542 16.135 1.00 38.85 113 VAL B O 1
ATOM 2163 N N A GLU B 1 117 ? 11.273 45.468 13.949 0.50 39.08 114 GLU B N 1
ATOM 2164 N N B GLU B 1 117 ? 11.242 45.450 13.942 0.50 38.99 114 GLU B N 1
ATOM 2165 C CA A GLU B 1 117 ? 10.347 46.538 13.586 0.50 39.70 114 GLU B CA 1
ATOM 2166 C CA B GLU B 1 117 ? 10.338 46.549 13.573 0.50 39.43 114 GLU B CA 1
ATOM 2167 C C A GLU B 1 117 ? 9.454 46.185 12.404 0.50 39.37 114 GLU B C 1
ATOM 2168 C C B GLU B 1 117 ? 9.216 46.152 12.620 0.50 39.20 114 GLU B C 1
ATOM 2169 O O A GLU B 1 117 ? 9.006 47.078 11.686 0.50 38.66 114 GLU B O 1
ATOM 2170 O O B GLU B 1 117 ? 8.380 46.979 12.265 0.50 38.58 114 GLU B O 1
ATOM 2181 N N . ALA B 1 118 ? 9.210 44.886 12.220 1.00 38.74 115 ALA B N 1
ATOM 2182 C CA . ALA B 1 118 ? 8.317 44.374 11.174 1.00 39.25 115 ALA B CA 1
ATOM 2183 C C . ALA B 1 118 ? 6.863 44.308 11.611 1.00 38.35 115 ALA B C 1
ATOM 2184 O O . ALA B 1 118 ? 6.581 44.126 12.790 1.00 38.41 115 ALA B O 1
ATOM 2186 N N . PRO B 1 119 ? 5.934 44.447 10.659 1.00 37.74 116 PRO B N 1
ATOM 2187 C CA . PRO B 1 119 ? 4.505 44.315 10.945 1.00 37.88 116 PRO B CA 1
ATOM 2188 C C . PRO B 1 119 ? 4.111 42.958 11.527 1.00 37.94 116 PRO B C 1
ATOM 2189 O O . PRO B 1 119 ? 3.148 42.873 12.304 1.00 37.67 116 PRO B O 1
ATOM 2193 N N . ALA B 1 120 ? 4.849 41.911 11.176 1.00 37.24 117 ALA B N 1
ATOM 2194 C CA . ALA B 1 120 ? 4.538 40.567 11.635 1.00 36.24 117 ALA B CA 1
ATOM 2195 C C . ALA B 1 120 ? 5.798 39.697 11.552 1.00 35.73 117 ALA B C 1
ATOM 2196 O O . ALA B 1 120 ? 6.739 40.087 10.908 1.00 33.98 117 ALA B O 1
ATOM 2198 N N . TYR B 1 121 ? 5.773 38.525 12.194 1.00 35.20 118 TYR B N 1
ATOM 2199 C CA . TYR B 1 121 ? 6.925 37.631 12.305 1.00 35.13 118 TYR B CA 1
ATOM 2200 C C . TYR B 1 121 ? 6.536 36.202 11.945 1.00 35.90 118 TYR B C 1
ATOM 2201 O O . TYR B 1 121 ? 5.409 35.774 12.237 1.00 35.60 118 TYR B O 1
ATOM 2210 N N . ALA B 1 122 ? 7.426 35.490 11.258 1.00 35.84 119 ALA B N 1
ATOM 2211 C CA . ALA B 1 122 ? 7.205 34.071 10.935 1.00 37.04 119 ALA B CA 1
ATOM 2212 C C . ALA B 1 122 ? 6.991 33.227 12.184 1.00 38.14 119 ALA B C 1
ATOM 2213 O O . ALA B 1 122 ? 7.716 33.364 13.189 1.00 38.62 119 ALA B O 1
ATOM 2215 N N . VAL B 1 123 ? 6.004 32.341 12.116 1.00 39.90 120 VAL B N 1
ATOM 2216 C CA . VAL B 1 123 ? 5.715 31.367 13.184 1.00 42.22 120 VAL B CA 1
ATOM 2217 C C . VAL B 1 123 ? 5.393 29.995 12.581 1.00 43.66 120 VAL B C 1
ATOM 2218 O O . VAL B 1 123 ? 4.950 29.905 11.438 1.00 45.56 120 VAL B O 1
ATOM 2222 N N A TRP B 1 124 ? 5.551 28.897 13.318 0.50 44.86 121 TRP B N 1
ATOM 2223 N N B TRP B 1 124 ? 5.705 29.007 13.430 0.50 44.82 121 TRP B N 1
ATOM 2224 C CA A TRP B 1 124 ? 5.148 27.573 12.769 0.50 44.97 121 TRP B CA 1
ATOM 2225 C CA B TRP B 1 124 ? 5.842 27.581 13.169 0.50 45.19 121 TRP B CA 1
ATOM 2226 C C A TRP B 1 124 ? 4.112 26.785 13.583 0.50 44.90 121 TRP B C 1
ATOM 2227 C C B TRP B 1 124 ? 5.224 26.839 14.350 0.50 45.02 121 TRP B C 1
ATOM 2228 O O A TRP B 1 124 ? 4.067 26.867 14.810 0.50 44.85 121 TRP B O 1
ATOM 2229 O O B TRP B 1 124 ? 5.381 27.259 15.499 0.50 44.54 121 TRP B O 1
#

Solvent-accessible surface area: 13949 Å² total

InterPro domains:
  IPR007670 Protein of unknown function DUF596 [PF04591] (60-132)
  IPR023138 NMB0513-like superfamily [G3DSA:1.10.3510.10] (1-133)
  IPR023138 NMB0513-like superfamily [SSF160472] (2-130)

Radius of gyration: 18.44 Å; Cα contacts (8 Å, |Δi|>4): 296; chains: 2; bounding box: 47×49×50 Å

Secondary structure (DSSP, 8-state):
----HHHHHHHHHHHGGGHHHHHHHHHHHT--HHHHHHHHGGG-S-HHHHHHHHHHHHHHHHHTTSEEEEETTEE----HHHHHHHHHHH--SSSB-----B---TTTT-SSEEEEE-TTT--EE-/-TTHHHHHHHHHHHHHHHHHHTTS---HHHHHHHHGGG-SSHHHHHHHHHHHHHHHHHHTS-EEEETTEEE---HHHHHHHHHHH--SSSEE--SSTTSPPEE---TTTS-S-EEE-

CATH classification: 1.1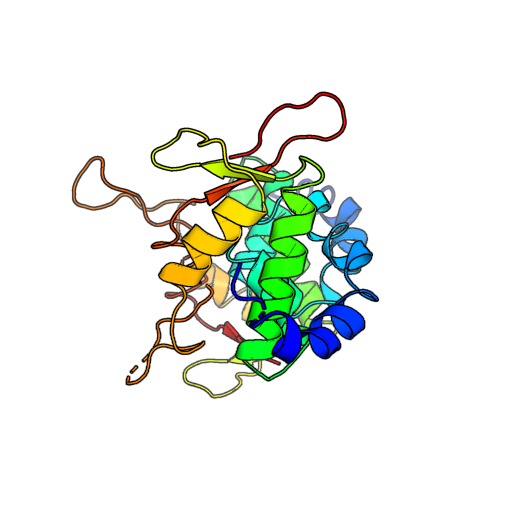0.3510.10

Organism: Neisseria meningitidis serogroup B (strain ATCC BAA-335 / MC58) (NCBI:txid122586)

B-factor: mean 38.38, std 6.57, range [17.07, 89.57]

Sequence (243 aa):
SNARKLNNHDVHKRYQDDRLEEDVEEFTINYELPLSSCLWSTIKDFSSDFEEKTEAFFILFKELLRRRGHLKLQRDGQIIGHTPEEWEQIFREVWPEYEIEPNPFDIIGWLTVEAPAYAVWIDPEEDDGSEYWLNNNHDDVHKRRYQDRLEEDVEEFTINYELPLSCLWSTIKDFSSDFEEKTEAFFILFKELLRRRGHHLKLQRDGQIIGHTPEEWEQQIFREVWPEYEIEPNPLPGYAPFDIGWLTVEEAPAYAVWW

Foldseek 3Di:
DPVLCVVCVVLLVVLVVCLVVLLVVCLVVVDKLLVLLVSQCVVDVDPVSSLVSSLVNQLVCVVVPFKFWDDPRGTDDDHSVVLNVQCVVVPDPDQADPVHDGNNCSPPPGPTMIWGADPPPRDIDD/DPCVVLVVLLVVCLVVLCVVPLPDQDKLLVLLVSQCVVDVDPVSSLVSSLVNQLVSVVVPPWWKADPPDTDDDHSVVLNVQCVVPPDPDQWAADPPPPDDTHGNNCSVPVGPIITDD

Nearest PDB structures (foldseek):
  2o5h-assembly1_A  TM=1.008E+00  e=4.824E-22  Neisseria meningitidis MC58
  2o5h-assembly1_B  TM=9.713E-01  e=2.683E-16  Neisseria meningitidis MC58
  8ffz-assembly1_B  TM=5.266E-01  e=7.459E+00  Saccharomyces cerevisiae S288C
  2o5h-assembly1_B  TM=1.009E+00  e=9.438E-21  Neisseria meningitidis MC58
  2o5h-assembly1_A  TM=9.582E-01  e=1.283E-16  Neisseria meningitidis MC58